Protein AF-T1ANW8-F1 (afdb_monomer)

Sequence (279 aa):
ELILDTQKNLPRILSEEVQLWDREHGTRIELVLKAKYVRGRQSPLEYLRGTAIVNPHARIVLVEPDGTKITFERATSELPPISKETLPHPYGLELGELGYLLKASKRENIRDMLSRDLAGVSVRASREVVAAAGLKGSEAPVSLSGEAQEKLLAGLRGVELVAPSTEGLSPIGPMLIKRGLRNVLGDVRPDFFAPPVSRPPKVRGGFPFLVEVGLVYGGGLPADQPLQLLRFANRVPLLFQQGACAITSAVGSIDWRRYGLDQKGGTGSRRARACCSCT

InterPro domains:
  IPR014721 Small ribosomal subunit protein uS5 domain 2-type fold, subgroup [G3DSA:3.30.230.10] (164-275)
  IPR015320 DNA topoisomerase VI, subunit B, transducer [PF09239] (164-264)
  IPR020568 Ribosomal protein uS5 domain 2-type superfamily [SSF54211] (163-265)
  IPR036890 Histidine kinase/HSP90-like ATPase superfamily [G3DSA:3.30.565.10] (1-86)

pLDDT: mean 85.92, std 11.51, range [39.59, 95.75]

Organism: NCBI:txid410659

Mean predicted aligned error: 8.45 Å

Nearest PDB structures (foldseek):
  1mu5-assembly1_A  TM=8.956E-01  e=7.284E-21  Saccharolobus shibatae
  1z5a-assembly1_B  TM=8.593E-01  e=2.903E-20  Saccharolobus shibatae
  1mx0-assembly1_A  TM=8.685E-01  e=1.375E-19  Saccharolobus shibatae
  1mx0-assembly3_F  TM=8.676E-01  e=1.035E-17  Saccharolobus shibatae
  2zbk-assembly1_B  TM=9.070E-01  e=4.903E-17  Saccharolobus shibatae

Radius of gyration: 24.9 Å; Cα contacts (8 Å, |Δi|>4): 453; chains: 1; bounding box: 52×63×60 Å

Solvent-accessible surface area (backbone atoms only — not comparable to full-atom values): 16326 Å² total; per-residue (Å²): 83,77,46,76,39,81,89,78,75,40,81,42,80,78,47,87,80,93,72,93,68,100,59,96,76,86,84,86,86,87,82,94,72,99,75,80,92,58,83,60,83,79,11,68,66,46,47,51,51,42,33,41,27,59,37,24,51,46,68,48,77,47,72,46,98,89,65,54,74,49,75,46,74,51,72,41,86,68,75,74,67,78,57,44,93,69,59,58,24,63,72,42,60,47,70,70,55,50,53,49,50,30,60,70,51,90,48,68,24,36,42,55,36,44,33,70,62,29,34,39,33,43,74,67,48,26,50,54,23,29,55,68,38,72,48,91,39,72,48,44,38,65,73,60,48,72,72,56,47,52,36,39,52,53,19,52,71,71,50,91,62,51,76,60,75,64,64,49,56,59,71,73,51,38,69,46,46,53,43,11,47,49,67,71,40,48,90,41,47,56,70,39,73,52,83,34,45,68,50,81,70,47,72,57,64,37,41,63,36,32,47,33,41,40,42,38,31,51,53,65,51,66,66,89,41,57,52,43,76,46,41,30,49,71,69,39,57,58,71,69,71,60,89,82,30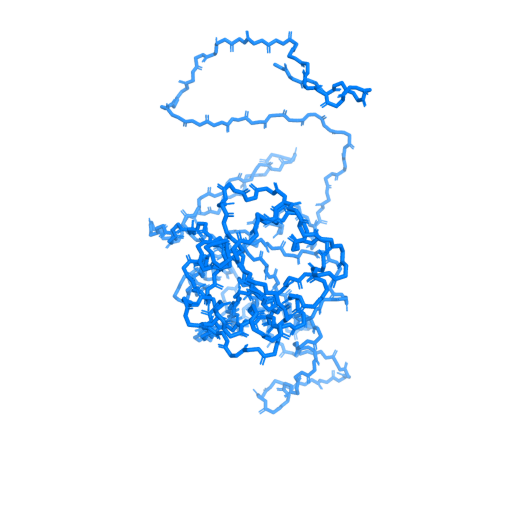,69,68,49,54,59,61,66,72,52,70,49,56,85,74,76,36,62,54,90,62,87,92,52,40,39,53,39,36,42,38,40,35,38,63

Foldseek 3Di:
DWDADPVVRDIDDDDDDDDDDPDPDDDDDDDDDPDDQDDDLLGPVVQVLLLCLLCLLDWDWDQDPVRDIDIQHRLDVDDWDDADDFAFALLQDDLVNLLVQLQVDPDQWQLCSQPPRHFQQHSVLSVQLCVQLVHPRNHRSNPDDSSSSVSSSVSSNPDDTGQGDPSRDTHSDQVSSQSSCCRSCVVQPFPDKDRKDKDDWDDDSRDIKIKIKIKTWHGSPDQPDFAAEWEAESSGTDSPDLPPDPVNVVVQPDPCVVVVFDDDDPTTTGTMYMYMYMD

Structure (mmCIF, N/CA/C/O backbone):
data_AF-T1ANW8-F1
#
_entry.id   AF-T1ANW8-F1
#
loop_
_atom_site.group_PDB
_atom_site.id
_atom_site.type_symbol
_atom_site.label_atom_id
_atom_site.label_alt_id
_atom_site.label_comp_id
_atom_site.label_asym_id
_atom_site.label_entity_id
_atom_site.label_seq_id
_atom_site.pdbx_PDB_ins_code
_atom_site.Cartn_x
_atom_site.Cartn_y
_atom_site.Cartn_z
_atom_site.occupancy
_atom_site.B_iso_or_equiv
_atom_site.auth_seq_id
_atom_site.auth_comp_id
_atom_site.auth_asym_id
_atom_site.auth_atom_id
_atom_site.pdbx_PDB_model_num
ATOM 1 N N . GLU A 1 1 ? 14.430 27.591 -2.817 1.00 88.12 1 GLU A N 1
ATOM 2 C CA . GLU A 1 1 ? 15.291 26.571 -2.174 1.00 88.12 1 GLU A CA 1
ATOM 3 C C . GLU A 1 1 ? 14.881 26.320 -0.729 1.00 88.12 1 GLU A C 1
ATOM 5 O O . GLU A 1 1 ? 14.534 27.262 -0.019 1.00 88.12 1 GLU A O 1
ATOM 10 N N . LEU A 1 2 ? 14.933 25.062 -0.288 1.00 91.12 2 LEU A N 1
ATOM 11 C CA . LEU A 1 2 ? 14.507 24.644 1.048 1.00 91.12 2 LEU A CA 1
ATOM 12 C C . LEU A 1 2 ? 15.547 23.702 1.665 1.00 91.12 2 LEU A C 1
ATOM 14 O O . LEU A 1 2 ? 16.015 22.778 1.003 1.00 91.12 2 LEU A O 1
ATOM 18 N N . ILE A 1 3 ? 15.892 23.933 2.933 1.00 92.19 3 ILE A N 1
ATOM 19 C CA . ILE A 1 3 ? 16.778 23.077 3.736 1.00 92.19 3 ILE A CA 1
ATOM 20 C C . ILE A 1 3 ? 16.051 22.672 5.021 1.00 92.19 3 ILE A C 1
ATOM 22 O O . ILE A 1 3 ? 15.185 23.391 5.505 1.00 92.19 3 ILE A O 1
ATOM 26 N N . LEU A 1 4 ? 16.393 21.514 5.582 1.00 92.25 4 LEU A N 1
ATOM 27 C CA . LEU A 1 4 ? 15.898 21.071 6.884 1.00 92.25 4 LEU A CA 1
ATOM 28 C C . LEU A 1 4 ? 16.862 21.490 8.005 1.00 92.25 4 LEU A C 1
ATOM 30 O O . LEU A 1 4 ? 18.045 21.152 7.956 1.00 92.25 4 LEU A O 1
ATOM 34 N N . ASP A 1 5 ? 16.355 22.171 9.035 1.00 92.69 5 ASP A N 1
ATOM 35 C CA . ASP A 1 5 ? 17.066 22.337 10.307 1.00 92.69 5 ASP A CA 1
ATOM 36 C C . ASP A 1 5 ? 16.936 21.037 11.115 1.00 92.69 5 ASP A C 1
ATOM 38 O O . ASP A 1 5 ? 15.860 20.696 11.617 1.00 92.69 5 ASP A O 1
ATOM 42 N N . THR A 1 6 ? 18.037 20.294 11.226 1.00 92.88 6 THR A N 1
ATOM 43 C CA . THR A 1 6 ? 18.068 18.982 11.883 1.00 92.88 6 THR A CA 1
ATOM 44 C C . THR A 1 6 ? 17.943 19.055 13.402 1.00 92.88 6 THR A C 1
ATOM 46 O O . THR A 1 6 ? 17.540 18.065 14.007 1.00 92.88 6 THR A O 1
ATOM 49 N N . GLN A 1 7 ? 18.251 20.194 14.032 1.00 94.38 7 GLN A N 1
ATOM 50 C CA . GLN A 1 7 ? 18.127 20.337 15.485 1.00 94.38 7 GLN A CA 1
ATOM 51 C C . GLN A 1 7 ? 16.675 20.567 15.899 1.00 94.38 7 GLN A C 1
ATOM 53 O O . GLN A 1 7 ? 16.230 20.042 16.917 1.00 94.38 7 GLN A O 1
ATOM 58 N N . LYS A 1 8 ? 15.933 21.352 15.110 1.00 93.88 8 LYS A N 1
ATOM 59 C CA . LYS A 1 8 ? 14.540 21.714 15.417 1.00 93.88 8 LYS A CA 1
ATOM 60 C C . LYS A 1 8 ? 13.507 20.870 14.680 1.00 93.88 8 LYS A C 1
ATOM 62 O O . LYS A 1 8 ? 12.329 20.964 15.005 1.00 93.88 8 LYS A O 1
ATOM 67 N N . ASN A 1 9 ? 13.933 20.069 13.701 1.00 93.81 9 ASN A N 1
ATOM 68 C CA . ASN A 1 9 ? 13.049 19.348 12.786 1.00 93.81 9 ASN A CA 1
ATOM 69 C C . ASN A 1 9 ? 12.050 20.295 12.085 1.00 93.81 9 ASN A C 1
ATOM 71 O O . ASN A 1 9 ? 10.859 20.004 11.981 1.00 93.81 9 ASN A O 1
ATOM 75 N N . LEU A 1 10 ? 12.539 21.461 11.646 1.00 94.25 10 LEU A N 1
ATOM 76 C CA . LEU A 1 10 ? 11.742 22.494 10.978 1.00 94.25 10 LEU A CA 1
ATOM 77 C C . LEU A 1 10 ? 12.347 22.852 9.615 1.00 94.25 10 LEU A C 1
ATOM 79 O O . LEU A 1 10 ? 13.575 22.894 9.480 1.00 94.25 10 LEU A O 1
ATOM 83 N N . PRO A 1 11 ? 11.519 23.128 8.593 1.00 94.75 11 PRO A N 1
ATOM 84 C CA . PRO A 1 11 ? 12.017 23.601 7.312 1.00 94.75 11 PRO A CA 1
ATOM 85 C C . PRO A 1 11 ? 12.555 25.030 7.442 1.00 94.75 11 PRO A C 1
ATOM 87 O O . PRO A 1 11 ? 11.967 25.884 8.107 1.00 94.75 11 PRO A O 1
ATOM 90 N N . ARG A 1 12 ? 13.657 25.304 6.750 1.00 92.81 12 ARG A N 1
ATOM 91 C CA . ARG A 1 12 ? 14.239 26.630 6.566 1.00 92.81 12 ARG A CA 1
ATOM 92 C C . ARG A 1 12 ? 14.201 26.976 5.081 1.00 92.81 12 ARG A C 1
ATOM 94 O O . ARG A 1 12 ? 14.861 26.335 4.264 1.00 92.81 12 ARG A O 1
ATOM 101 N N . ILE A 1 13 ? 13.426 27.999 4.745 1.00 93.25 13 ILE A N 1
ATOM 102 C CA . ILE A 1 13 ? 13.339 28.542 3.388 1.00 93.25 13 ILE A CA 1
ATOM 103 C C . ILE A 1 13 ? 14.571 29.424 3.163 1.00 93.25 13 ILE A C 1
ATOM 105 O O . ILE A 1 13 ? 14.851 30.306 3.975 1.00 93.25 13 ILE A O 1
ATOM 109 N N . LEU A 1 14 ? 15.336 29.149 2.104 1.00 91.62 14 LEU A N 1
ATOM 110 C CA . LEU A 1 14 ? 16.522 29.937 1.744 1.00 91.62 14 LEU A CA 1
ATOM 111 C C . LEU A 1 14 ? 16.237 30.954 0.640 1.00 91.62 14 LEU A C 1
ATOM 113 O O . LEU A 1 14 ? 16.726 32.075 0.697 1.00 91.62 14 LEU A O 1
ATOM 117 N N . SER A 1 15 ? 15.455 30.549 -0.355 1.00 91.00 15 SER A N 1
ATOM 118 C CA . SER A 1 15 ? 15.044 31.392 -1.476 1.00 91.00 15 SER A CA 1
ATOM 119 C C . SER A 1 15 ? 13.621 31.015 -1.868 1.00 91.00 15 SER A C 1
ATOM 121 O O . SER A 1 15 ? 13.270 29.830 -1.897 1.00 91.00 15 SER A O 1
ATOM 123 N N . GLU A 1 16 ? 12.816 32.025 -2.159 1.00 91.69 16 GLU A N 1
ATOM 124 C CA . GLU A 1 16 ? 11.482 31.898 -2.722 1.00 91.69 16 GLU A CA 1
ATOM 125 C C . GLU A 1 16 ? 11.382 32.912 -3.858 1.00 91.69 16 GLU A C 1
ATOM 127 O O . GLU A 1 16 ? 11.426 34.121 -3.640 1.00 91.69 16 GLU A O 1
ATOM 132 N N . GLU A 1 17 ? 11.323 32.406 -5.085 1.00 89.25 17 GLU A N 1
ATOM 133 C CA . GLU A 1 17 ? 11.326 33.212 -6.300 1.00 89.25 17 GLU A CA 1
ATOM 134 C C . GLU A 1 17 ? 10.165 32.784 -7.188 1.00 89.25 17 GLU A C 1
ATOM 136 O O . GLU A 1 17 ? 9.899 31.593 -7.367 1.00 89.25 17 GLU A O 1
ATOM 141 N N . VAL A 1 18 ? 9.482 33.768 -7.769 1.00 88.38 18 VAL A N 1
ATOM 142 C CA . VAL A 1 18 ? 8.427 33.524 -8.749 1.00 88.38 18 VAL A CA 1
ATOM 143 C C . VAL A 1 18 ? 9.082 33.344 -10.112 1.00 88.38 18 VAL A C 1
ATOM 145 O O . VAL A 1 18 ? 9.691 34.272 -10.642 1.00 88.38 18 VAL A O 1
ATOM 148 N N . GLN A 1 19 ? 8.949 32.152 -10.689 1.00 84.56 19 GLN A N 1
ATOM 149 C CA . GLN A 1 19 ? 9.446 31.848 -12.029 1.00 84.56 19 GLN A CA 1
ATOM 150 C C . GLN A 1 19 ? 8.286 31.726 -13.017 1.00 84.56 19 GLN A C 1
ATOM 152 O O . GLN A 1 19 ? 7.231 31.179 -12.695 1.00 84.56 19 GLN A O 1
ATOM 157 N N . LEU A 1 20 ? 8.496 32.225 -14.236 1.00 85.31 20 LEU A N 1
ATOM 158 C CA . LEU A 1 20 ? 7.562 32.031 -15.342 1.00 85.31 20 LEU A CA 1
ATOM 159 C C . LEU A 1 20 ? 7.555 30.550 -15.734 1.00 85.31 20 LEU A C 1
ATOM 161 O O . LEU A 1 20 ? 8.581 30.006 -16.140 1.00 85.31 20 LEU A O 1
ATOM 165 N N . TRP A 1 21 ? 6.394 29.909 -15.604 1.00 88.88 21 TRP A N 1
ATOM 166 C CA . TRP A 1 21 ? 6.198 28.499 -15.928 1.00 88.88 21 TRP A CA 1
ATOM 167 C C . TRP A 1 21 ? 5.485 28.363 -17.279 1.00 88.88 21 TRP A C 1
ATOM 169 O O . TRP A 1 21 ? 4.485 29.023 -17.543 1.00 88.88 21 TRP A O 1
ATOM 179 N N . ASP A 1 22 ? 5.976 27.463 -18.127 1.00 88.50 22 ASP A N 1
ATOM 180 C CA . ASP A 1 22 ? 5.439 27.101 -19.448 1.00 88.50 22 ASP A CA 1
ATOM 181 C C . ASP A 1 22 ? 4.122 26.283 -19.439 1.00 88.50 22 ASP A C 1
ATOM 183 O O . ASP A 1 22 ? 3.675 25.810 -20.482 1.00 88.50 22 ASP A O 1
ATOM 187 N N . ARG A 1 23 ? 3.499 26.058 -18.279 1.00 88.12 23 ARG A N 1
ATOM 188 C CA . ARG A 1 23 ? 2.361 25.150 -18.069 1.00 88.12 23 ARG A CA 1
ATOM 189 C C . ARG A 1 23 ? 1.413 25.740 -17.040 1.00 88.12 23 ARG A C 1
ATOM 191 O O . ARG A 1 23 ? 1.850 26.405 -16.110 1.00 88.12 23 ARG A O 1
ATOM 198 N N . GLU A 1 24 ? 0.132 25.408 -17.170 1.00 88.94 24 GLU A N 1
ATOM 199 C CA . GLU A 1 24 ? -0.922 25.897 -16.273 1.00 88.94 24 GLU A CA 1
ATOM 200 C C . GLU A 1 24 ? -0.768 25.397 -14.830 1.00 88.94 24 GLU A C 1
ATOM 202 O O . GLU A 1 24 ? -1.049 26.131 -13.888 1.00 88.94 24 GLU A O 1
ATOM 207 N N . HIS A 1 25 ? -0.322 24.151 -14.639 1.00 93.06 25 HIS A N 1
ATOM 208 C CA . HIS A 1 25 ? -0.124 23.566 -13.315 1.00 93.06 25 HIS A CA 1
ATOM 209 C C . HIS A 1 25 ? 0.971 22.488 -13.316 1.00 93.06 25 HIS A C 1
ATOM 211 O O . HIS A 1 25 ? 1.170 21.758 -14.293 1.00 93.06 25 HIS A O 1
ATOM 217 N N . GLY A 1 26 ? 1.667 22.344 -12.188 1.00 92.50 26 GLY A N 1
ATOM 218 C CA . GLY A 1 26 ? 2.692 21.320 -12.002 1.00 92.50 26 GLY A CA 1
ATOM 219 C C . GLY A 1 26 ? 3.583 21.577 -10.792 1.00 92.50 26 GLY A C 1
ATOM 220 O O . GLY A 1 26 ? 3.500 22.609 -10.133 1.00 92.50 26 GLY A O 1
ATOM 221 N N . THR A 1 27 ? 4.448 20.613 -10.490 1.00 92.44 27 THR A N 1
ATOM 222 C CA . THR A 1 27 ? 5.491 20.760 -9.470 1.00 92.44 27 THR A CA 1
ATOM 223 C C . THR A 1 27 ? 6.736 20.023 -9.944 1.00 92.44 27 THR A C 1
ATOM 225 O O . THR A 1 27 ? 6.658 18.875 -10.382 1.00 92.44 27 THR A O 1
ATOM 228 N N . ARG A 1 28 ? 7.885 20.696 -9.887 1.00 92.12 28 ARG A N 1
ATOM 229 C CA . ARG A 1 28 ? 9.196 20.180 -10.280 1.00 92.12 28 ARG A CA 1
ATOM 230 C C . ARG A 1 28 ? 10.059 20.218 -9.037 1.00 92.12 28 ARG A C 1
ATOM 232 O O . ARG A 1 28 ? 10.156 21.251 -8.386 1.00 92.12 28 ARG A O 1
AT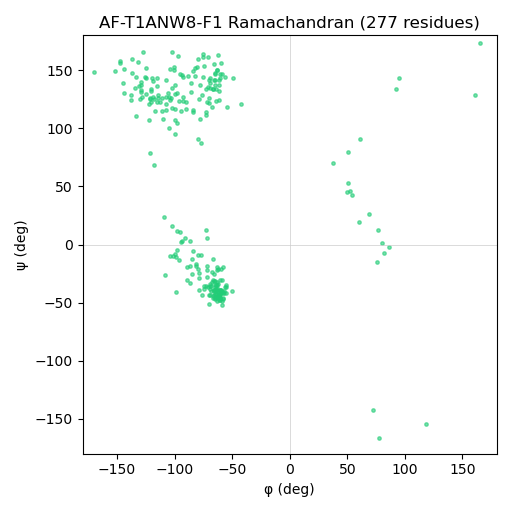OM 239 N N . ILE A 1 29 ? 10.652 19.080 -8.715 1.00 93.88 29 ILE A N 1
ATOM 240 C CA . ILE A 1 29 ? 11.534 18.940 -7.565 1.00 93.88 29 ILE A CA 1
ATOM 241 C C . ILE A 1 29 ? 12.906 18.567 -8.105 1.00 93.88 29 ILE A C 1
ATOM 243 O O . ILE A 1 29 ? 13.041 17.588 -8.840 1.00 93.88 29 ILE A O 1
ATOM 247 N N . GLU A 1 30 ? 13.911 19.350 -7.737 1.00 92.81 30 GLU A N 1
ATOM 248 C CA . GLU A 1 30 ? 15.310 19.081 -8.044 1.00 92.81 30 GLU A CA 1
ATOM 249 C C . GLU A 1 30 ? 16.049 18.807 -6.744 1.00 92.81 30 GLU A C 1
ATOM 251 O O . GLU A 1 30 ? 15.942 19.568 -5.785 1.00 92.81 30 GLU A O 1
ATOM 256 N N . LEU A 1 31 ? 16.775 17.693 -6.701 1.00 92.69 31 LEU A N 1
ATOM 257 C CA . LEU A 1 31 ? 17.565 17.301 -5.542 1.00 92.69 31 LEU A CA 1
ATOM 258 C C . LEU A 1 31 ? 18.986 16.989 -5.992 1.00 92.69 31 LEU A C 1
ATOM 260 O O . LEU A 1 31 ? 19.197 16.154 -6.873 1.00 92.69 31 LEU A O 1
ATOM 264 N N . VAL A 1 32 ? 19.962 17.620 -5.344 1.00 91.44 32 VAL A N 1
ATOM 265 C CA . VAL A 1 32 ? 21.379 17.299 -5.521 1.00 91.44 32 VAL A CA 1
ATOM 266 C C . VAL A 1 32 ? 21.777 16.307 -4.435 1.00 91.44 32 VAL A C 1
ATOM 268 O O . VAL A 1 32 ? 21.746 16.619 -3.248 1.00 91.44 32 VAL A O 1
ATOM 271 N N . LEU A 1 33 ? 22.128 15.087 -4.840 1.00 92.69 33 LEU A N 1
ATOM 272 C CA . LEU A 1 33 ? 22.437 13.985 -3.930 1.00 92.69 33 LEU A CA 1
ATOM 273 C C . LEU A 1 33 ? 23.778 13.353 -4.306 1.00 92.69 33 LEU A C 1
ATOM 275 O O . LEU A 1 33 ? 24.055 13.107 -5.480 1.00 92.69 33 LEU A O 1
ATOM 279 N N . LYS A 1 34 ? 24.591 13.003 -3.303 1.00 93.94 34 LYS A N 1
ATOM 280 C CA . LYS A 1 34 ? 25.767 12.149 -3.507 1.00 93.94 34 LYS A CA 1
ATOM 281 C C . LYS A 1 34 ? 25.312 10.691 -3.590 1.00 93.94 34 LYS A C 1
ATOM 283 O O . LYS A 1 34 ? 25.204 10.010 -2.574 1.00 93.94 34 LYS A O 1
ATOM 288 N N . ALA A 1 35 ? 25.031 10.221 -4.801 1.00 89.88 35 ALA A N 1
ATOM 289 C CA . ALA A 1 35 ? 24.548 8.867 -5.063 1.00 89.88 35 ALA A CA 1
ATOM 290 C C . ALA A 1 35 ? 25.244 8.238 -6.280 1.00 89.88 35 ALA A C 1
ATOM 292 O O . ALA A 1 35 ? 25.790 8.934 -7.134 1.00 89.88 35 ALA A O 1
ATOM 293 N N . LYS A 1 36 ? 25.207 6.903 -6.372 1.00 90.12 36 LYS A N 1
ATOM 294 C CA . LYS A 1 36 ? 25.656 6.151 -7.551 1.00 90.12 36 LYS A CA 1
ATOM 295 C C . LYS A 1 36 ? 24.438 5.690 -8.346 1.00 90.12 36 LYS A C 1
ATOM 297 O O . LYS A 1 36 ?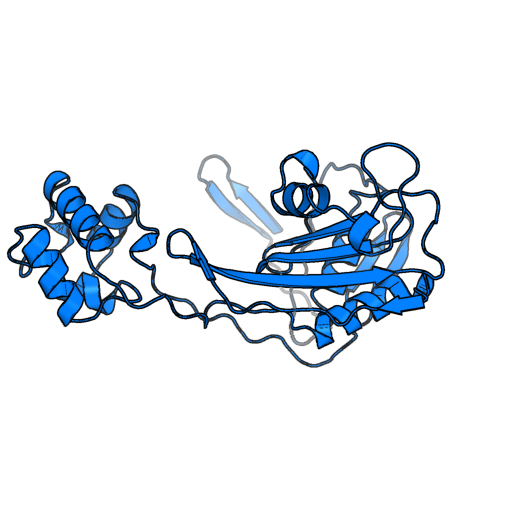 23.576 5.008 -7.797 1.00 90.12 36 LYS A O 1
ATOM 302 N N . TYR A 1 37 ? 24.392 6.005 -9.638 1.00 89.88 37 TYR A N 1
ATOM 303 C CA . TYR A 1 37 ? 23.350 5.487 -10.522 1.00 89.88 37 TYR A CA 1
ATOM 304 C C . TYR A 1 37 ? 23.602 4.000 -10.811 1.00 89.88 37 TYR A C 1
ATOM 306 O O . TYR A 1 37 ? 24.613 3.634 -11.413 1.00 89.88 37 TYR A O 1
ATOM 314 N N . VAL A 1 38 ? 22.709 3.127 -10.338 1.00 88.38 38 VAL A N 1
ATOM 315 C CA . VAL A 1 38 ? 22.828 1.670 -10.492 1.00 88.38 38 VAL A CA 1
ATOM 316 C C . VAL A 1 38 ? 21.986 1.201 -11.674 1.00 88.38 38 VAL A C 1
ATOM 318 O O . VAL A 1 38 ? 20.798 1.504 -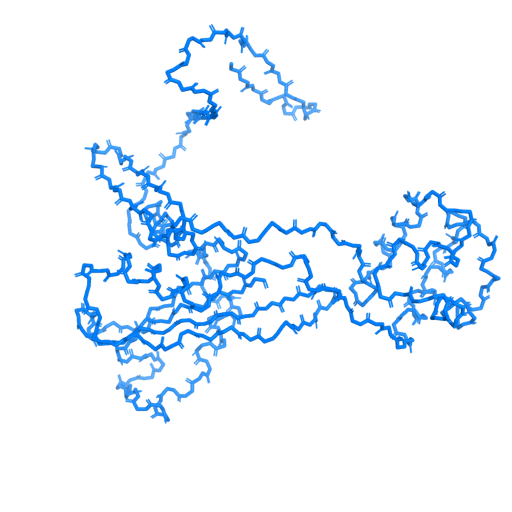11.753 1.00 88.38 38 VAL A O 1
ATOM 321 N N . ARG A 1 39 ? 22.589 0.404 -12.562 1.00 86.81 39 ARG A N 1
ATOM 322 C CA . ARG A 1 39 ? 21.906 -0.299 -13.659 1.00 86.81 39 ARG A CA 1
ATOM 323 C C . ARG A 1 39 ? 21.661 -1.765 -13.292 1.00 86.81 39 ARG A C 1
ATOM 325 O O . ARG A 1 39 ? 22.428 -2.350 -12.532 1.00 86.81 39 ARG A O 1
ATOM 332 N N . GLY A 1 40 ? 20.592 -2.363 -13.825 1.00 85.31 40 GLY A N 1
ATOM 333 C CA . GLY A 1 40 ? 20.223 -3.766 -13.586 1.00 85.31 40 GLY A CA 1
ATOM 334 C C . GLY A 1 40 ? 18.855 -3.947 -12.916 1.00 85.31 40 GLY A C 1
ATOM 335 O O . GLY A 1 40 ? 17.977 -3.097 -13.033 1.00 85.31 40 GLY A O 1
ATOM 336 N N . ARG A 1 41 ? 18.661 -5.069 -12.208 1.00 80.06 41 ARG A N 1
ATOM 337 C CA . ARG A 1 41 ? 17.350 -5.479 -11.650 1.00 80.06 41 ARG A CA 1
ATOM 338 C C . ARG A 1 41 ? 16.808 -4.580 -10.532 1.00 80.06 41 ARG A C 1
ATOM 340 O O . ARG A 1 41 ? 15.609 -4.560 -10.303 1.00 80.06 41 ARG A O 1
ATOM 347 N N . GLN A 1 42 ? 17.680 -3.860 -9.834 1.00 86.81 42 GLN A N 1
ATOM 348 C CA . GLN A 1 42 ? 17.318 -2.927 -8.757 1.00 86.81 42 GLN A CA 1
ATOM 349 C C . GLN A 1 42 ? 17.528 -1.466 -9.181 1.00 86.81 42 GLN A C 1
ATOM 351 O O . GLN A 1 42 ? 17.758 -0.593 -8.350 1.00 86.81 42 GLN A O 1
ATOM 356 N N . SER A 1 43 ? 17.515 -1.209 -10.491 1.00 92.12 43 SER A N 1
ATOM 357 C CA . SER A 1 43 ? 17.758 0.122 -11.043 1.00 92.12 43 SER A CA 1
ATOM 358 C C . SER A 1 43 ? 16.521 1.022 -10.970 1.00 92.12 43 SER A C 1
ATOM 360 O O . SER A 1 43 ? 15.390 0.521 -10.939 1.00 92.12 43 SER A O 1
ATOM 362 N N . PRO A 1 44 ? 16.712 2.353 -11.043 1.00 92.38 44 PRO A N 1
ATOM 363 C CA . PRO A 1 44 ? 15.611 3.296 -11.235 1.00 92.38 44 PRO A CA 1
ATOM 364 C C . PRO A 1 44 ? 14.772 2.981 -12.481 1.00 92.38 44 PRO A C 1
ATOM 366 O O . PRO A 1 44 ? 13.552 3.121 -12.452 1.00 92.38 44 PRO A O 1
ATOM 369 N N . LEU A 1 45 ? 15.402 2.493 -13.557 1.00 92.81 45 LEU A N 1
ATOM 370 C CA . LEU A 1 45 ? 14.695 2.067 -14.764 1.00 92.81 45 LEU A CA 1
ATOM 371 C C . LEU A 1 45 ? 13.710 0.928 -14.477 1.00 92.81 45 LEU A C 1
ATOM 373 O O . LEU A 1 45 ? 12.557 1.010 -14.891 1.00 92.81 45 LEU A O 1
ATOM 377 N N . GLU A 1 46 ? 14.125 -0.115 -13.753 1.00 91.44 46 GLU A N 1
ATOM 378 C CA . GLU A 1 46 ? 13.233 -1.238 -13.432 1.00 91.44 46 GLU A CA 1
ATOM 379 C C . GLU A 1 46 ? 12.100 -0.806 -12.483 1.00 91.44 46 GLU A C 1
ATOM 381 O O . GLU A 1 46 ? 10.969 -1.278 -12.609 1.00 91.44 46 GLU A O 1
ATOM 386 N N . TYR A 1 47 ? 12.363 0.157 -11.593 1.00 94.25 47 TYR A N 1
ATOM 387 C CA . TYR A 1 47 ? 11.332 0.760 -10.742 1.00 94.25 47 TYR A CA 1
ATOM 388 C C . TYR A 1 47 ? 10.277 1.501 -11.571 1.00 94.25 47 TYR A C 1
ATOM 390 O O . TYR A 1 47 ? 9.076 1.287 -11.392 1.00 94.25 47 TYR A O 1
ATOM 398 N N . LEU A 1 48 ? 10.703 2.350 -12.510 1.00 94.69 48 LEU A N 1
ATOM 399 C CA . LEU A 1 48 ? 9.782 3.085 -13.379 1.00 94.69 48 LEU A CA 1
ATOM 400 C C . LEU A 1 48 ? 9.059 2.158 -14.358 1.00 94.69 48 LEU A C 1
ATOM 402 O O . LEU A 1 48 ? 7.867 2.340 -14.596 1.00 94.69 48 LEU A O 1
ATOM 406 N N . ARG A 1 49 ? 9.736 1.113 -14.844 1.00 92.12 49 ARG A N 1
ATOM 407 C CA . ARG A 1 49 ? 9.129 0.047 -15.645 1.00 92.12 49 ARG A CA 1
ATOM 408 C C . ARG A 1 49 ? 8.008 -0.652 -14.873 1.00 92.12 49 ARG A C 1
ATOM 410 O O . ARG A 1 49 ? 6.907 -0.794 -15.397 1.00 92.12 49 ARG A O 1
ATOM 417 N N . GLY A 1 50 ? 8.259 -1.049 -13.624 1.00 92.44 50 GLY A N 1
ATOM 418 C CA . GLY A 1 50 ? 7.238 -1.621 -12.745 1.00 92.44 50 GLY A CA 1
ATOM 419 C C . GLY A 1 50 ? 6.085 -0.648 -12.497 1.00 92.44 50 GLY A C 1
ATOM 420 O O . GLY A 1 50 ? 4.923 -1.019 -12.643 1.00 92.44 50 GLY A O 1
ATOM 421 N N . THR A 1 51 ? 6.402 0.614 -12.205 1.00 94.38 51 THR A N 1
ATOM 422 C CA . THR A 1 51 ? 5.412 1.679 -11.985 1.00 94.38 51 THR A CA 1
ATOM 423 C C . THR A 1 51 ? 4.511 1.879 -13.208 1.00 94.38 51 THR A C 1
ATOM 425 O O . THR A 1 51 ? 3.301 2.030 -13.044 1.00 94.38 51 THR A O 1
ATOM 428 N N . ALA A 1 52 ? 5.059 1.814 -14.426 1.00 93.06 52 ALA A N 1
ATOM 429 C CA . ALA A 1 52 ? 4.296 1.922 -15.671 1.00 93.06 52 ALA A CA 1
ATOM 430 C C . ALA A 1 52 ? 3.336 0.737 -15.902 1.00 93.06 52 ALA A C 1
ATOM 432 O O . ALA A 1 52 ? 2.275 0.919 -16.498 1.00 93.06 52 ALA A O 1
ATOM 433 N N . ILE A 1 53 ? 3.668 -0.467 -15.413 1.00 90.75 53 ILE A N 1
ATOM 434 C CA . ILE A 1 53 ? 2.784 -1.645 -15.506 1.00 90.75 53 ILE A CA 1
ATOM 435 C C . ILE A 1 53 ? 1.528 -1.446 -14.652 1.00 90.75 53 ILE A C 1
ATOM 437 O O . ILE A 1 53 ? 0.423 -1.733 -15.110 1.00 90.75 53 ILE A O 1
ATOM 441 N N . VAL A 1 54 ? 1.694 -0.974 -13.414 1.00 91.62 54 VAL A N 1
ATOM 442 C CA . VAL A 1 54 ? 0.585 -0.836 -12.451 1.00 91.62 54 VAL A CA 1
ATOM 443 C C . VAL A 1 54 ? -0.170 0.484 -12.565 1.00 91.62 54 VAL A C 1
ATOM 445 O O . VAL A 1 54 ? -1.317 0.562 -12.131 1.00 91.62 54 VAL A O 1
ATOM 448 N N . ASN A 1 55 ? 0.423 1.494 -13.206 1.00 93.56 55 ASN A N 1
ATOM 449 C CA . ASN A 1 55 ? -0.214 2.780 -13.489 1.00 93.56 55 ASN A CA 1
ATOM 450 C C . ASN A 1 55 ? -0.320 3.022 -15.006 1.00 93.56 55 ASN A C 1
ATOM 452 O O . ASN A 1 55 ? 0.317 3.935 -15.530 1.00 93.56 55 ASN A O 1
ATOM 456 N N . PRO A 1 56 ? -1.150 2.250 -15.736 1.00 91.00 56 PRO A N 1
ATOM 457 C CA . PRO A 1 56 ? -1.248 2.347 -17.195 1.00 91.00 56 PRO A CA 1
ATOM 458 C C . PRO A 1 56 ? -1.844 3.673 -17.691 1.00 91.00 56 PRO A C 1
ATOM 460 O O . PRO A 1 56 ? -1.802 3.952 -18.885 1.00 91.00 56 PRO A O 1
ATOM 463 N N . HIS A 1 57 ? -2.429 4.478 -16.806 1.00 92.06 57 HIS A N 1
ATOM 464 C CA . HIS A 1 57 ? -2.954 5.806 -17.118 1.00 92.06 57 HIS A CA 1
ATOM 465 C C . HIS A 1 57 ? -1.863 6.889 -17.139 1.00 92.06 57 HIS A C 1
ATOM 467 O O . HIS A 1 57 ? -2.058 7.966 -17.705 1.00 92.06 57 HIS A O 1
ATOM 473 N N . ALA A 1 58 ? -0.709 6.615 -16.526 1.00 93.38 58 ALA A N 1
ATOM 474 C CA . ALA A 1 58 ? 0.384 7.564 -16.413 1.00 93.38 58 ALA A CA 1
ATOM 475 C C . ALA A 1 58 ? 1.318 7.482 -17.626 1.00 93.38 58 ALA A C 1
ATOM 477 O O . ALA A 1 58 ? 1.588 6.409 -18.162 1.00 93.38 58 ALA A O 1
ATOM 478 N N . ARG A 1 59 ? 1.851 8.640 -18.025 1.00 94.94 59 ARG A N 1
ATOM 479 C CA . ARG A 1 59 ? 2.973 8.739 -18.961 1.00 94.94 59 ARG A CA 1
ATOM 480 C C . ARG A 1 59 ? 4.231 9.069 -18.172 1.00 94.94 59 ARG A C 1
ATOM 482 O O . ARG A 1 59 ? 4.256 10.081 -17.474 1.00 94.94 59 ARG A O 1
ATOM 489 N N . ILE A 1 60 ? 5.266 8.247 -18.304 1.00 95.31 60 ILE A N 1
ATOM 490 C CA . ILE A 1 60 ? 6.507 8.376 -17.531 1.00 95.31 60 ILE A CA 1
ATOM 491 C C . ILE A 1 60 ? 7.672 8.550 -18.501 1.00 95.31 60 ILE A C 1
ATOM 493 O O . ILE A 1 60 ? 7.867 7.732 -19.395 1.00 95.31 60 ILE A O 1
ATOM 497 N N . VAL A 1 61 ? 8.459 9.611 -18.322 1.00 95.75 61 VAL A N 1
ATOM 498 C CA . VAL A 1 61 ? 9.679 9.859 -19.100 1.00 95.75 61 VAL A CA 1
ATOM 499 C C . VAL A 1 61 ? 10.866 9.805 -18.151 1.00 95.75 61 VAL A C 1
ATOM 501 O O . VAL A 1 61 ? 10.921 10.568 -17.191 1.00 95.75 61 VAL A O 1
ATOM 504 N N . LEU A 1 62 ? 11.811 8.918 -18.438 1.00 95.31 62 LEU A N 1
ATOM 505 C CA . LEU A 1 62 ? 13.105 8.848 -17.777 1.00 95.31 62 LEU A CA 1
ATOM 506 C C . LEU A 1 62 ? 14.171 9.398 -18.723 1.00 95.31 62 LEU A C 1
ATOM 508 O O . LEU A 1 62 ? 14.261 8.972 -19.873 1.00 95.31 62 LEU A O 1
ATOM 512 N N . VAL A 1 63 ? 14.992 10.311 -18.218 1.00 95.19 63 VAL A N 1
ATOM 513 C CA . VAL A 1 63 ? 16.252 10.703 -18.851 1.00 95.19 63 VAL A CA 1
ATOM 514 C C . VAL A 1 63 ? 17.367 10.186 -17.952 1.00 95.19 63 VAL A C 1
ATOM 516 O O . VAL A 1 63 ? 17.453 10.571 -16.786 1.00 95.19 63 VAL A O 1
ATOM 519 N N . GLU A 1 64 ? 18.157 9.247 -18.459 1.00 92.94 64 GLU A N 1
ATOM 520 C CA . GLU A 1 64 ? 19.300 8.696 -17.735 1.00 92.94 64 GLU A CA 1
ATOM 521 C C . GLU A 1 64 ? 20.489 9.677 -17.723 1.00 92.94 64 GLU A C 1
ATOM 523 O O . GLU A 1 64 ? 20.554 10.582 -18.559 1.00 92.94 64 GLU A O 1
ATOM 528 N N . PRO A 1 65 ? 21.466 9.502 -16.809 1.00 91.06 65 PRO A N 1
ATOM 529 C CA . PRO A 1 65 ? 22.652 10.364 -16.747 1.00 91.06 65 PRO A CA 1
ATOM 530 C C . PRO A 1 65 ? 23.511 10.379 -18.020 1.00 91.06 65 PRO A C 1
ATOM 532 O O . PRO A 1 65 ? 24.282 11.311 -18.216 1.00 91.06 65 PRO A O 1
ATOM 535 N N . ASP A 1 66 ? 23.399 9.359 -18.873 1.00 90.94 66 ASP A N 1
ATOM 536 C CA . ASP A 1 66 ? 24.082 9.291 -20.171 1.00 90.94 66 ASP A CA 1
ATOM 537 C C . ASP A 1 66 ? 23.301 9.977 -21.307 1.00 90.94 66 ASP A C 1
ATOM 539 O O . ASP A 1 66 ? 23.729 9.946 -22.458 1.00 90.94 66 ASP A O 1
ATOM 543 N N . GLY A 1 67 ? 22.156 10.594 -20.997 1.00 91.38 67 GLY A N 1
ATOM 544 C CA . GLY A 1 67 ? 21.281 11.254 -21.962 1.00 91.38 67 GLY A CA 1
ATOM 545 C C . GLY A 1 67 ? 20.268 10.324 -22.631 1.00 91.38 67 GLY A C 1
ATOM 546 O O . GLY A 1 67 ? 19.431 10.803 -23.401 1.00 91.38 67 GLY A O 1
ATOM 547 N N . THR A 1 68 ? 20.280 9.020 -22.331 1.00 93.12 68 THR A N 1
ATOM 548 C CA . THR A 1 68 ? 19.300 8.082 -22.890 1.00 93.12 68 THR A CA 1
ATOM 549 C C . THR A 1 68 ? 17.900 8.442 -22.405 1.00 93.12 68 THR A C 1
ATOM 551 O O . THR A 1 68 ? 17.627 8.506 -21.204 1.00 93.12 68 THR A O 1
ATOM 554 N N . LYS A 1 69 ? 16.985 8.672 -23.351 1.00 95.06 69 LYS A N 1
ATOM 555 C CA . LYS A 1 69 ? 15.589 9.004 -23.063 1.00 95.06 69 LYS A CA 1
ATOM 556 C C . LYS A 1 69 ? 14.704 7.785 -23.266 1.00 95.06 69 LYS A C 1
ATOM 558 O O . LYS A 1 69 ? 14.544 7.303 -24.384 1.00 95.06 69 LYS A O 1
ATOM 563 N N . ILE A 1 70 ? 14.068 7.340 -22.191 1.00 93.06 70 ILE A N 1
ATOM 564 C CA . ILE A 1 70 ? 13.131 6.218 -22.189 1.00 93.06 70 ILE A CA 1
ATOM 565 C C . ILE A 1 70 ? 11.753 6.768 -21.851 1.00 93.06 70 ILE A C 1
ATOM 567 O O . ILE A 1 70 ? 11.574 7.468 -20.856 1.00 93.06 70 ILE A O 1
ATOM 571 N N . THR A 1 71 ? 10.772 6.478 -22.698 1.00 94.25 71 THR A N 1
ATOM 572 C CA . THR A 1 71 ? 9.399 6.951 -22.513 1.00 94.25 71 THR A CA 1
ATOM 573 C C . THR A 1 71 ? 8.454 5.766 -22.417 1.00 94.25 71 THR A C 1
ATOM 575 O O . THR A 1 71 ? 8.377 4.953 -23.332 1.00 94.25 71 THR A O 1
ATOM 578 N N . PHE A 1 72 ? 7.719 5.697 -21.313 1.00 92.94 72 PHE A N 1
ATOM 579 C CA . PHE A 1 72 ? 6.598 4.791 -21.122 1.00 92.94 72 PHE A CA 1
ATOM 580 C C . PHE A 1 72 ? 5.313 5.568 -21.410 1.00 92.94 72 PHE A C 1
ATOM 582 O O . PHE A 1 72 ? 4.903 6.427 -20.623 1.00 92.94 72 PHE A O 1
ATOM 589 N N . GLU A 1 73 ? 4.712 5.306 -22.569 1.00 92.38 73 GLU A N 1
ATOM 590 C CA . GLU A 1 73 ? 3.452 5.936 -22.964 1.00 92.38 73 GLU A CA 1
ATOM 591 C C . GLU A 1 73 ? 2.266 5.354 -22.189 1.00 92.38 73 GLU A C 1
ATOM 593 O O . GLU A 1 73 ? 2.298 4.206 -21.742 1.00 92.38 73 GLU A O 1
ATOM 598 N N . ARG A 1 74 ? 1.206 6.152 -22.025 1.00 92.69 74 ARG A N 1
ATOM 599 C CA . ARG A 1 74 ? -0.011 5.697 -21.338 1.00 92.69 74 ARG A CA 1
ATOM 600 C C . ARG A 1 74 ? -0.736 4.642 -22.183 1.00 92.69 74 ARG A C 1
ATOM 602 O O . ARG A 1 74 ? -0.887 4.802 -23.390 1.00 92.69 74 ARG A O 1
ATOM 609 N N . ALA A 1 75 ? -1.241 3.595 -21.541 1.00 88.19 75 ALA A N 1
ATOM 610 C CA . ALA A 1 75 ? -2.048 2.547 -22.169 1.00 88.19 75 ALA A CA 1
ATOM 611 C C . ALA A 1 75 ? -3.566 2.773 -22.016 1.00 88.19 75 ALA A C 1
ATOM 613 O O . ALA A 1 75 ? -4.365 2.089 -22.657 1.00 88.19 75 ALA A O 1
ATOM 614 N N . THR A 1 76 ? -3.985 3.694 -21.145 1.00 89.94 76 THR A N 1
ATOM 615 C CA . THR A 1 76 ? -5.389 4.087 -20.967 1.00 89.94 76 THR A CA 1
ATOM 616 C C . THR A 1 76 ? -5.494 5.565 -20.585 1.00 89.94 76 THR A C 1
ATOM 618 O O . THR A 1 76 ? -4.533 6.151 -20.091 1.00 89.94 76 THR A O 1
ATOM 621 N N . SER A 1 77 ? -6.652 6.179 -20.818 1.00 90.56 77 SER A N 1
ATOM 622 C CA . SER A 1 77 ? -7.019 7.498 -20.279 1.00 90.56 77 SER A CA 1
ATOM 623 C C . SER A 1 77 ? -7.929 7.400 -19.052 1.00 90.56 77 SER A C 1
ATOM 625 O O . SER A 1 77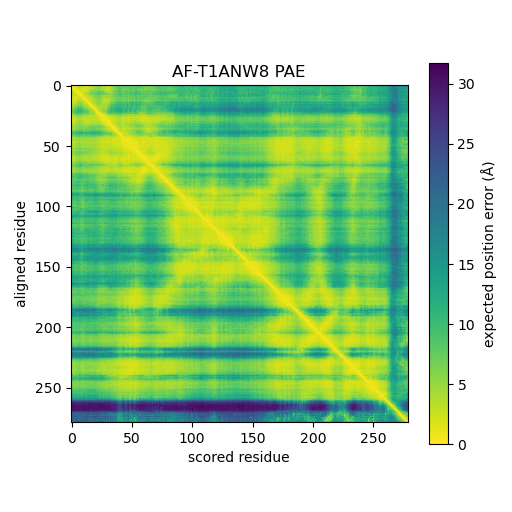 ? -8.202 8.411 -18.413 1.00 90.56 77 SER A O 1
ATOM 627 N N . GLU A 1 78 ? -8.407 6.197 -18.735 1.00 88.88 78 GLU A N 1
ATOM 628 C CA . GLU A 1 78 ? -9.256 5.932 -17.577 1.00 88.88 78 GLU A CA 1
ATOM 629 C C . GLU A 1 78 ? -8.446 6.072 -16.286 1.00 88.88 78 GLU A C 1
ATOM 631 O O . GLU A 1 78 ? -7.430 5.394 -16.098 1.00 88.88 78 GLU A O 1
ATOM 636 N N . LEU A 1 79 ? -8.892 6.972 -15.411 1.00 89.06 79 LEU A N 1
ATOM 637 C CA . LEU A 1 79 ? -8.272 7.193 -14.114 1.00 89.06 79 LEU A CA 1
ATOM 638 C C . LEU A 1 79 ? -8.765 6.155 -13.102 1.00 89.06 79 LEU A C 1
ATOM 640 O O . LEU A 1 79 ? -9.932 5.761 -13.138 1.00 89.06 79 LEU A O 1
ATOM 644 N N . PRO A 1 80 ? -7.898 5.723 -12.177 1.00 87.75 80 PRO A N 1
ATOM 645 C CA . PRO A 1 80 ? -8.313 4.835 -11.109 1.00 87.75 80 PRO A CA 1
ATOM 646 C C . PRO A 1 80 ? -9.303 5.520 -10.155 1.00 87.75 80 PRO A C 1
ATOM 648 O O . PRO A 1 80 ? -9.250 6.743 -9.991 1.00 87.75 80 PRO A O 1
ATOM 651 N N . PRO A 1 81 ? -10.152 4.746 -9.456 1.00 85.88 81 PRO A N 1
ATOM 652 C CA . PRO A 1 81 ? -11.030 5.301 -8.437 1.00 85.88 81 PRO A CA 1
ATOM 653 C C . PRO A 1 81 ? -10.202 5.930 -7.314 1.00 85.88 81 PRO A C 1
ATOM 655 O O . PRO A 1 81 ? -9.199 5.363 -6.867 1.00 85.88 81 PRO A O 1
ATOM 658 N N . ILE A 1 82 ? -10.628 7.106 -6.858 1.00 87.19 82 ILE A N 1
ATOM 659 C CA . ILE A 1 82 ? -9.993 7.807 -5.743 1.00 87.19 82 ILE A CA 1
ATOM 660 C C . ILE A 1 82 ? -10.332 7.052 -4.457 1.00 87.19 82 ILE A C 1
ATOM 662 O O . ILE A 1 82 ? -11.507 6.861 -4.141 1.00 87.19 82 ILE A O 1
ATOM 666 N N . SER A 1 83 ? -9.302 6.623 -3.727 1.00 84.94 83 SER A N 1
ATOM 667 C CA . SER A 1 83 ? -9.466 6.030 -2.399 1.00 84.94 83 SER A CA 1
ATOM 668 C C . SER A 1 83 ? -10.093 7.043 -1.450 1.00 84.94 83 SER A C 1
ATOM 670 O O . SER A 1 83 ? -9.640 8.187 -1.370 1.00 84.94 83 SER A O 1
ATOM 672 N N . LYS A 1 84 ? -11.116 6.613 -0.712 1.00 86.94 84 LYS A N 1
ATOM 673 C CA . LYS A 1 84 ? -11.707 7.416 0.359 1.00 86.94 84 LYS A CA 1
ATOM 674 C C . LYS A 1 84 ? -11.065 7.060 1.690 1.00 86.94 84 LYS A C 1
ATOM 676 O O . LYS A 1 84 ? -10.725 5.904 1.931 1.00 86.94 84 LYS A O 1
ATOM 681 N N . GLU A 1 85 ? -10.934 8.051 2.560 1.00 86.38 85 GLU A N 1
ATOM 682 C CA . GLU A 1 85 ? -10.536 7.807 3.939 1.00 86.38 85 GLU A CA 1
ATOM 683 C C . GLU A 1 85 ? -11.611 6.973 4.648 1.00 86.38 85 GLU A C 1
ATOM 685 O O . GLU A 1 85 ? -12.810 7.234 4.528 1.00 86.38 85 GLU A O 1
ATOM 690 N N . THR A 1 86 ? -11.174 5.943 5.366 1.00 85.56 86 THR A N 1
ATOM 691 C CA . THR A 1 86 ? -12.045 5.040 6.118 1.00 85.56 86 THR A CA 1
ATOM 692 C C . THR A 1 86 ? -11.693 5.090 7.592 1.00 85.56 86 THR A C 1
ATOM 694 O O . THR A 1 86 ? -10.517 5.136 7.948 1.00 85.56 86 THR A O 1
ATOM 697 N N . LEU A 1 87 ? -12.711 5.008 8.447 1.00 88.56 87 LEU A N 1
ATOM 698 C CA . LEU A 1 87 ? -12.514 4.906 9.890 1.00 88.56 87 LEU A CA 1
ATOM 699 C C . LEU A 1 87 ? -11.776 3.607 10.265 1.00 88.56 87 LEU A C 1
ATOM 701 O O . LEU A 1 87 ? -11.930 2.591 9.577 1.00 88.56 87 LEU A O 1
ATOM 705 N N . PRO A 1 88 ? -11.003 3.612 11.364 1.00 88.81 88 PRO A N 1
ATOM 706 C CA . PRO A 1 88 ? -10.302 2.426 11.836 1.00 88.81 88 PRO A CA 1
ATOM 707 C C . PRO A 1 88 ? -11.288 1.339 12.274 1.00 88.81 88 PRO A C 1
ATOM 709 O O . PRO A 1 88 ? -12.325 1.615 12.880 1.00 88.81 88 PRO A O 1
ATOM 712 N N . HIS A 1 89 ? -10.957 0.083 11.976 1.00 89.94 89 HIS A N 1
ATOM 713 C CA . HIS A 1 89 ? -11.795 -1.063 12.311 1.00 89.94 89 HIS A CA 1
ATOM 714 C C . HIS A 1 89 ? -11.299 -1.781 13.585 1.00 89.94 89 HIS A C 1
ATOM 716 O O . HIS A 1 89 ? -10.103 -2.070 13.683 1.00 89.94 89 HIS A O 1
ATOM 722 N N . PRO A 1 90 ? -12.184 -2.193 14.516 1.00 88.00 90 PRO A N 1
ATOM 723 C CA . PRO A 1 90 ? -11.775 -2.752 15.809 1.00 88.00 90 PRO A CA 1
ATOM 724 C C . PRO A 1 90 ? -10.931 -4.031 15.774 1.00 88.00 90 PRO A C 1
ATOM 726 O O . PRO A 1 90 ? -10.093 -4.225 16.646 1.00 88.00 90 PRO A O 1
ATOM 729 N N . TYR A 1 91 ? -11.100 -4.895 14.767 1.00 85.62 91 TYR A N 1
ATOM 730 C CA . TYR A 1 91 ? -10.296 -6.125 14.620 1.00 85.62 91 TYR A CA 1
ATOM 731 C C . TYR A 1 91 ? -8.778 -5.900 14.526 1.00 85.62 91 TYR A C 1
ATOM 733 O O . TYR A 1 91 ? -8.025 -6.857 14.686 1.00 85.62 91 TYR A O 1
ATOM 741 N N . GLY A 1 92 ? -8.337 -4.685 14.194 1.00 83.38 92 GLY A N 1
ATOM 742 C CA . GLY A 1 92 ? -6.923 -4.325 14.102 1.00 83.38 92 GLY A CA 1
ATOM 743 C C . GLY A 1 92 ? -6.384 -3.561 15.291 1.00 83.38 92 GLY A C 1
ATOM 744 O O . GLY A 1 92 ? -5.179 -3.371 15.363 1.00 83.38 92 GLY A O 1
ATOM 745 N N . LEU A 1 93 ? -7.264 -3.112 16.186 1.00 88.38 93 LEU A N 1
ATOM 746 C CA . LEU A 1 93 ? -6.865 -2.206 17.245 1.00 88.38 93 LEU A CA 1
ATOM 747 C C . LEU A 1 93 ? -6.036 -2.937 18.294 1.00 88.38 93 LEU A C 1
ATOM 749 O O . LEU A 1 93 ? -6.410 -4.008 18.793 1.00 88.38 93 LEU A O 1
ATOM 753 N N . GLU A 1 94 ? -4.941 -2.295 18.672 1.00 90.31 94 GLU A N 1
ATOM 754 C CA . GLU A 1 94 ? -4.193 -2.614 19.881 1.00 90.31 94 GLU A CA 1
ATOM 755 C C . GLU A 1 94 ? -4.495 -1.613 21.002 1.00 90.31 94 GLU A C 1
ATOM 757 O O . GLU A 1 94 ? -5.054 -0.536 20.782 1.00 90.31 94 GLU A O 1
ATOM 762 N N . LEU A 1 95 ? -4.115 -1.960 22.235 1.00 90.50 95 LEU A N 1
ATOM 763 C CA . LEU A 1 95 ? -4.424 -1.156 23.424 1.00 90.50 95 LEU A CA 1
ATOM 764 C C . LEU A 1 95 ? -3.930 0.296 23.300 1.00 90.50 95 LEU A C 1
ATOM 766 O O . LEU A 1 95 ? -4.651 1.231 23.642 1.00 90.50 95 LEU A O 1
ATOM 770 N N . GLY A 1 96 ? -2.718 0.488 22.771 1.00 90.19 96 GLY A N 1
ATOM 771 C CA . GLY A 1 96 ? -2.137 1.818 22.573 1.00 90.19 96 GLY A CA 1
ATOM 772 C C . GLY A 1 96 ? -2.898 2.663 21.549 1.00 90.19 96 GLY A C 1
ATOM 773 O O . GLY A 1 96 ? -3.109 3.855 21.770 1.00 90.19 96 GLY A O 1
ATOM 774 N N . GLU A 1 97 ? -3.359 2.046 20.460 1.00 90.50 97 GLU A N 1
ATOM 775 C CA . GLU A 1 97 ? -4.143 2.721 19.420 1.00 90.50 97 GLU A CA 1
ATOM 776 C C . GLU A 1 97 ? -5.533 3.082 19.932 1.00 90.50 97 GLU A C 1
ATOM 778 O O . GLU A 1 97 ? -5.981 4.214 19.751 1.00 90.50 97 GLU A O 1
ATOM 783 N N . LEU A 1 98 ? -6.189 2.160 20.643 1.00 91.56 98 LEU A N 1
ATOM 784 C CA . LEU A 1 98 ? -7.464 2.431 21.300 1.00 91.56 98 LEU A CA 1
ATOM 785 C C . LEU A 1 98 ? -7.327 3.599 22.286 1.00 91.56 98 LEU A C 1
ATOM 787 O O . LEU A 1 98 ? -8.133 4.526 22.251 1.00 91.56 98 LEU A O 1
ATOM 791 N N . GLY A 1 99 ? -6.280 3.604 23.113 1.00 91.62 99 GLY A N 1
ATOM 792 C CA . GLY A 1 99 ? -5.997 4.702 24.036 1.00 91.62 99 GLY A CA 1
ATOM 793 C C . GLY A 1 99 ? -5.761 6.042 23.329 1.00 91.62 99 GLY A C 1
ATOM 794 O O . GLY A 1 99 ? -6.239 7.077 23.800 1.00 91.62 99 GLY A O 1
ATOM 795 N N . TYR A 1 100 ? -5.070 6.044 22.185 1.00 92.00 100 TYR A N 1
ATOM 796 C CA . TYR A 1 100 ? -4.895 7.244 21.360 1.00 92.00 100 TYR A CA 1
ATOM 797 C C . TYR A 1 100 ? -6.230 7.740 20.787 1.00 92.00 100 TYR A C 1
ATOM 799 O O . TYR A 1 100 ? -6.549 8.921 20.921 1.00 92.00 100 TYR A O 1
ATOM 807 N N . LEU A 1 101 ? -7.043 6.842 20.223 1.00 92.12 101 LEU A N 1
ATOM 808 C CA . LEU A 1 101 ? -8.355 7.177 19.665 1.00 92.12 101 LEU A CA 1
ATOM 809 C C . LEU A 1 101 ? -9.310 7.718 20.734 1.00 92.12 101 LEU A C 1
ATOM 811 O O . LEU A 1 101 ? -10.006 8.701 20.493 1.00 92.12 101 LEU A O 1
ATOM 815 N N . LEU A 1 102 ? -9.310 7.129 21.931 1.00 91.94 102 LEU A N 1
ATOM 816 C CA . LEU A 1 102 ? -10.118 7.598 23.060 1.00 91.94 102 LEU A CA 1
ATOM 817 C C . LEU A 1 102 ? -9.721 9.009 23.509 1.00 91.94 102 LEU A C 1
ATOM 819 O O . LEU A 1 102 ? -10.596 9.815 23.816 1.00 91.94 102 LEU A O 1
ATOM 823 N N . LYS A 1 103 ? -8.420 9.328 23.509 1.00 91.38 103 LYS A N 1
ATOM 824 C CA . LYS A 1 103 ? -7.914 10.673 23.836 1.00 91.38 103 LYS A CA 1
ATOM 825 C C . LYS A 1 103 ? -8.179 11.698 22.733 1.00 91.38 103 LYS A C 1
ATOM 827 O O . LYS A 1 103 ? -8.405 12.863 23.039 1.00 91.38 103 LYS A O 1
ATOM 832 N N . ALA A 1 104 ? -8.116 11.281 21.470 1.00 91.81 104 ALA A N 1
ATOM 833 C CA . ALA A 1 104 ? -8.350 12.147 20.315 1.00 91.81 104 ALA A CA 1
ATOM 834 C C . ALA A 1 104 ? -9.845 12.383 20.032 1.00 91.81 104 ALA A C 1
ATOM 836 O O . ALA A 1 104 ? -10.201 13.355 19.359 1.00 91.81 104 ALA A O 1
ATOM 837 N N . SER A 1 105 ? -10.721 11.502 20.525 1.00 90.12 105 SER A N 1
ATOM 838 C CA . SER A 1 105 ? -12.162 11.596 20.311 1.00 90.12 105 SER A CA 1
ATOM 839 C C . SER A 1 105 ? -12.755 12.837 20.979 1.00 90.12 105 SER A C 1
ATOM 841 O O . SER A 1 105 ? -12.458 13.173 22.123 1.00 90.12 105 SER A O 1
ATOM 843 N N . LYS A 1 106 ? -13.656 13.505 20.253 1.00 89.75 106 LYS A N 1
ATOM 844 C CA . LYS A 1 106 ? -14.412 14.677 20.727 1.00 89.75 106 LYS A CA 1
ATOM 845 C C . LYS A 1 106 ? -15.815 14.308 21.222 1.00 89.75 106 LYS A C 1
ATOM 847 O O . LYS A 1 106 ? -16.670 15.181 21.342 1.00 89.75 106 LYS A O 1
ATOM 852 N N . ARG A 1 107 ? -16.102 13.015 21.400 1.00 91.81 107 ARG A N 1
ATOM 853 C CA . ARG A 1 107 ? -17.429 12.523 21.799 1.00 91.81 107 ARG A CA 1
ATOM 854 C C . ARG A 1 107 ? -17.599 12.593 23.312 1.00 91.81 107 ARG A C 1
ATOM 856 O O . ARG A 1 107 ? -16.646 12.404 24.057 1.00 91.81 107 ARG A O 1
ATOM 863 N N . GLU A 1 108 ? -18.834 12.806 23.750 1.00 88.44 108 GLU A N 1
ATOM 864 C CA . GLU A 1 108 ? -19.176 12.887 25.176 1.00 88.44 108 GLU A CA 1
ATOM 865 C C . GLU A 1 108 ? -19.279 11.506 25.832 1.00 88.44 108 GLU A C 1
ATOM 867 O O . GLU A 1 108 ? -18.979 11.365 27.010 1.00 88.44 108 GLU A O 1
ATOM 872 N N . ASN A 1 109 ? -19.648 10.479 25.056 1.00 92.25 109 ASN A N 1
ATOM 873 C CA . ASN A 1 109 ? -19.906 9.130 25.554 1.00 92.25 109 ASN A CA 1
ATOM 874 C C . ASN A 1 109 ? -19.074 8.083 24.807 1.00 92.25 109 ASN A C 1
ATOM 876 O O . ASN A 1 109 ? -18.938 8.137 23.581 1.00 92.25 109 ASN A O 1
ATOM 880 N N . ILE A 1 110 ? -18.625 7.046 25.520 1.00 91.19 110 ILE A N 1
ATOM 881 C CA . ILE A 1 110 ? -17.937 5.883 24.925 1.00 91.19 110 ILE A CA 1
ATOM 882 C C . ILE A 1 110 ? -18.806 5.202 23.862 1.00 91.19 110 ILE A C 1
ATOM 884 O O . ILE A 1 110 ? -18.309 4.829 22.806 1.00 91.19 110 ILE A O 1
ATOM 888 N N . ARG A 1 111 ? -20.119 5.070 24.094 1.00 91.44 111 ARG A N 1
ATOM 889 C CA . ARG A 1 111 ? -21.037 4.441 23.120 1.00 91.44 111 ARG A CA 1
ATOM 890 C C . ARG A 1 111 ? -21.069 5.180 21.779 1.00 91.44 111 ARG A C 1
ATOM 892 O O . ARG A 1 111 ? -21.132 4.545 20.723 1.00 91.44 111 ARG A O 1
ATOM 899 N N . ASP A 1 112 ? -21.023 6.508 21.830 1.00 92.00 112 ASP A N 1
ATOM 900 C CA . ASP A 1 112 ? -21.019 7.356 20.639 1.00 92.00 112 ASP A CA 1
ATOM 901 C C . ASP A 1 112 ? -19.659 7.321 19.947 1.00 92.00 112 ASP A C 1
ATOM 903 O O . ASP A 1 112 ? -19.608 7.242 18.723 1.00 92.00 112 ASP A O 1
ATOM 907 N N . MET A 1 113 ? -18.567 7.298 20.717 1.00 93.88 113 MET A N 1
ATOM 908 C CA . MET A 1 113 ? -17.216 7.100 20.186 1.00 93.88 113 MET A CA 1
ATOM 909 C C . MET A 1 113 ? -17.108 5.773 19.433 1.00 93.88 113 MET A C 1
ATOM 911 O O . MET A 1 113 ? -16.768 5.766 18.254 1.00 93.88 113 MET A O 1
ATOM 915 N N . LEU A 1 114 ? -17.507 4.662 20.057 1.00 92.50 114 LEU A N 1
ATOM 916 C CA . LEU A 1 114 ? -17.436 3.341 19.434 1.00 92.50 114 LEU A CA 1
ATOM 917 C C . LEU A 1 114 ? -18.240 3.260 18.135 1.00 92.50 114 LEU A C 1
ATOM 919 O O . LEU A 1 114 ? -17.781 2.641 17.189 1.00 92.50 114 LEU A O 1
ATOM 923 N N . SER A 1 115 ? -19.431 3.859 18.081 1.00 91.56 115 SER A N 1
ATOM 924 C CA . SER A 1 115 ? -20.315 3.744 16.911 1.00 91.56 115 SER A CA 1
ATOM 925 C C . SER A 1 115 ? -20.021 4.740 15.787 1.00 91.56 115 SER A C 1
ATOM 927 O O . SER A 1 115 ? -20.380 4.477 14.642 1.00 91.56 115 SER A O 1
ATOM 929 N N . ARG A 1 116 ? -19.414 5.894 16.092 1.00 90.88 116 ARG A N 1
ATOM 930 C CA . ARG A 1 116 ? -19.179 6.963 15.104 1.00 90.88 116 ARG A CA 1
ATOM 931 C C . ARG A 1 116 ? -17.725 7.130 14.699 1.00 90.88 116 ARG A C 1
ATOM 933 O O . ARG A 1 116 ? -17.483 7.644 13.612 1.00 90.88 116 ARG A O 1
ATOM 940 N N . ASP A 1 117 ? -16.788 6.748 15.558 1.00 91.38 117 ASP A N 1
ATOM 941 C CA . ASP A 1 117 ? -15.359 6.954 15.322 1.00 91.38 117 ASP A CA 1
ATOM 942 C C . ASP A 1 117 ? -14.661 5.642 14.898 1.00 91.38 117 ASP A C 1
ATOM 944 O O . ASP A 1 117 ? -13.523 5.680 14.435 1.00 91.38 117 ASP A O 1
ATOM 948 N N . LEU A 1 118 ? -15.346 4.491 14.989 1.00 91.00 118 LEU A N 1
ATOM 949 C CA . LEU A 1 118 ? -14.867 3.194 14.498 1.00 91.00 118 LEU A CA 1
ATOM 950 C C . LEU A 1 118 ? -15.744 2.676 13.352 1.00 91.00 118 LEU A C 1
ATOM 952 O O . LEU A 1 118 ? -16.968 2.808 13.360 1.00 91.00 118 LEU A O 1
ATOM 956 N N . ALA A 1 119 ? -15.115 2.033 12.371 1.00 89.00 119 ALA A N 1
ATOM 957 C CA . ALA A 1 119 ? -15.823 1.341 11.301 1.00 89.00 119 ALA A CA 1
ATOM 958 C C . ALA A 1 119 ? -16.419 0.017 11.800 1.00 89.00 119 ALA A C 1
ATOM 960 O O . ALA A 1 119 ? -15.798 -0.702 12.579 1.00 89.00 119 ALA A O 1
ATOM 961 N N . GLY A 1 120 ? -17.603 -0.343 11.299 1.00 86.62 120 GLY A N 1
ATOM 962 C CA . GLY A 1 120 ? -18.193 -1.670 11.520 1.00 86.62 120 GLY A CA 1
ATOM 963 C C . GLY A 1 120 ? -18.886 -1.875 12.874 1.00 86.62 120 GLY A C 1
ATOM 964 O O . GLY A 1 120 ? -19.429 -2.952 13.128 1.00 86.62 120 GLY A O 1
ATOM 965 N N . VAL A 1 121 ? -18.930 -0.847 13.730 1.00 91.25 121 VAL A N 1
ATOM 966 C CA . VAL A 1 121 ? -19.582 -0.905 15.045 1.00 91.25 121 VAL A CA 1
ATOM 967 C C . VAL A 1 121 ? -20.969 -0.269 14.981 1.00 91.25 121 VAL A C 1
ATOM 969 O O . VAL A 1 121 ? -21.128 0.947 14.912 1.00 91.25 121 VAL A O 1
ATOM 972 N N . SER A 1 122 ? -22.008 -1.099 15.036 1.00 90.69 122 SER A N 1
ATOM 973 C CA . SER A 1 122 ? -23.388 -0.612 15.132 1.00 90.69 122 SER A CA 1
ATOM 974 C C . SER A 1 122 ? -23.716 -0.101 16.541 1.00 90.69 122 SER A C 1
ATOM 976 O O . SER A 1 122 ? -23.055 -0.448 17.518 1.00 90.69 122 SER A O 1
ATOM 978 N N . VAL A 1 123 ? -24.801 0.668 16.683 1.00 90.94 123 VAL A N 1
ATOM 979 C CA . VAL A 1 123 ? -25.314 1.103 18.001 1.00 90.94 123 VAL A CA 1
ATOM 980 C C . VAL A 1 123 ? -25.666 -0.091 18.898 1.00 90.94 123 VAL A C 1
ATOM 982 O O . VAL A 1 123 ? -25.574 -0.013 20.121 1.00 90.94 123 VAL A O 1
ATOM 985 N N . ARG A 1 124 ? -26.076 -1.214 18.299 1.00 91.50 124 ARG A N 1
ATOM 986 C CA . ARG A 1 124 ? -26.321 -2.459 19.028 1.00 91.50 124 ARG A CA 1
ATOM 987 C C . ARG A 1 124 ? -25.005 -3.061 19.520 1.00 91.50 124 ARG A C 1
ATOM 989 O O . ARG A 1 124 ? -24.875 -3.300 20.717 1.00 91.50 124 ARG A O 1
ATOM 996 N N . ALA A 1 125 ? -24.030 -3.217 18.625 1.00 90.81 125 ALA A N 1
ATOM 997 C CA . ALA A 1 125 ? -22.716 -3.753 18.965 1.00 90.81 125 ALA A CA 1
ATOM 998 C C . ALA A 1 125 ? -22.010 -2.892 20.024 1.00 90.81 125 ALA A C 1
ATOM 1000 O O . ALA A 1 125 ? -21.436 -3.430 20.962 1.00 90.81 125 ALA A O 1
ATOM 1001 N N . SER A 1 126 ? -22.118 -1.560 19.958 1.00 92.38 126 SER A N 1
ATOM 1002 C CA . SER A 1 126 ? -21.514 -0.680 20.967 1.00 92.38 126 SER A CA 1
ATOM 1003 C C . SER A 1 126 ? -22.107 -0.888 22.365 1.00 92.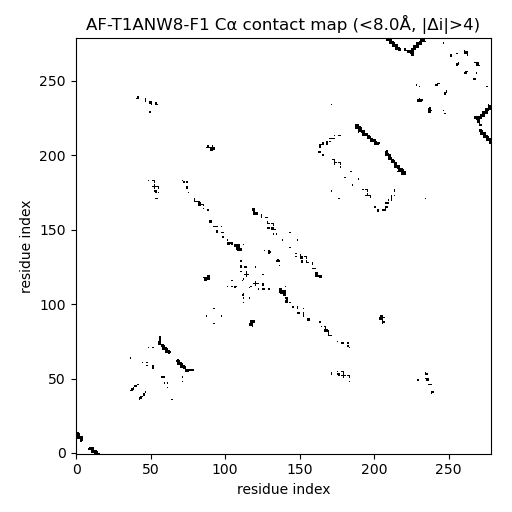38 126 SER A C 1
ATOM 1005 O O . SER A 1 126 ? -21.376 -0.828 23.352 1.00 92.38 126 SER A O 1
ATOM 1007 N N . ARG A 1 127 ? -23.410 -1.183 22.479 1.00 91.94 127 ARG A N 1
ATOM 1008 C CA . ARG A 1 127 ? -24.046 -1.529 23.763 1.00 91.94 127 ARG A CA 1
ATOM 1009 C C . ARG A 1 127 ? -23.578 -2.885 24.281 1.00 91.94 127 ARG A C 1
ATOM 1011 O O . ARG A 1 127 ? -23.288 -2.992 25.468 1.00 91.94 127 ARG A O 1
ATOM 1018 N N . GLU A 1 128 ? -23.493 -3.882 23.405 1.00 92.06 128 GLU A N 1
ATOM 1019 C CA . GLU A 1 128 ? -23.022 -5.231 23.747 1.00 92.06 128 GLU A CA 1
ATOM 1020 C C . GLU A 1 128 ? -21.559 -5.204 24.217 1.00 92.06 128 GLU A C 1
ATOM 1022 O O . GLU A 1 128 ? -21.244 -5.756 25.268 1.00 92.06 128 GLU A O 1
ATOM 1027 N N . VAL A 1 129 ? -20.690 -4.466 23.519 1.00 92.69 129 VAL A N 1
ATOM 1028 C CA . VAL A 1 129 ? -19.276 -4.271 23.883 1.00 92.69 129 VAL A CA 1
ATOM 1029 C C . VAL A 1 129 ? -19.131 -3.581 25.242 1.00 92.69 129 VAL A C 1
ATOM 1031 O O . VAL A 1 129 ? -18.368 -4.036 26.090 1.00 92.69 129 VAL A O 1
ATOM 1034 N N . VAL A 1 130 ? -19.872 -2.493 25.476 1.00 93.00 130 VAL A N 1
ATOM 1035 C CA . VAL A 1 130 ? -19.831 -1.761 26.753 1.00 93.00 130 VAL A CA 1
ATOM 1036 C C . VAL A 1 130 ? -20.334 -2.630 27.909 1.00 93.00 130 VAL A C 1
ATOM 1038 O O . VAL A 1 130 ? -19.742 -2.605 28.989 1.00 93.00 130 VAL A O 1
ATOM 1041 N N . ALA A 1 131 ? -21.386 -3.421 27.682 1.00 91.56 131 ALA A N 1
ATOM 1042 C CA . ALA A 1 131 ? -21.903 -4.362 28.671 1.00 91.56 131 ALA A CA 1
ATOM 1043 C C . ALA A 1 131 ? -20.894 -5.483 28.971 1.00 91.56 131 ALA A C 1
ATOM 1045 O O . ALA A 1 131 ? -20.650 -5.777 30.139 1.00 91.56 131 ALA A O 1
ATOM 1046 N N . ALA A 1 132 ? -20.257 -6.051 27.942 1.00 90.56 132 ALA A N 1
ATOM 1047 C CA . ALA A 1 132 ? -19.215 -7.068 28.091 1.00 90.56 132 ALA A CA 1
ATOM 1048 C C . ALA A 1 132 ? -17.982 -6.541 28.847 1.00 90.56 132 ALA A C 1
ATOM 1050 O O . ALA A 1 132 ? -17.368 -7.272 29.620 1.00 90.56 132 ALA A O 1
ATOM 1051 N N . ALA A 1 133 ? -17.651 -5.259 28.673 1.00 89.50 133 ALA A N 1
ATOM 1052 C CA . ALA A 1 133 ? -16.562 -4.600 29.389 1.00 89.50 133 ALA A CA 1
ATOM 1053 C C . ALA A 1 133 ? -16.913 -4.219 30.844 1.00 89.50 133 ALA A C 1
ATOM 1055 O O . ALA A 1 133 ? -16.029 -3.794 31.591 1.00 89.50 133 ALA A O 1
ATOM 1056 N N . GLY A 1 134 ? -18.181 -4.345 31.259 1.00 87.69 134 GLY A N 1
ATOM 1057 C CA . GLY A 1 134 ? -18.648 -3.938 32.588 1.00 87.69 134 GLY A CA 1
ATOM 1058 C C . GLY A 1 134 ? -18.651 -2.420 32.804 1.00 87.69 134 GLY A C 1
ATOM 1059 O O . GLY A 1 134 ? -18.513 -1.961 33.937 1.00 87.69 134 GLY A O 1
ATOM 1060 N N . LEU A 1 135 ? -18.775 -1.636 31.728 1.00 88.25 135 LEU A N 1
ATOM 1061 C CA . LEU A 1 135 ? -18.732 -0.172 31.762 1.00 88.25 135 LEU A CA 1
ATOM 1062 C C . LEU A 1 135 ? -20.141 0.433 31.700 1.00 88.25 135 LEU A C 1
ATOM 1064 O O . LEU A 1 135 ? -21.062 -0.135 31.112 1.00 88.25 135 LEU A O 1
ATOM 1068 N N . LYS A 1 136 ? -20.321 1.638 32.259 1.00 83.56 136 LYS A N 1
ATOM 1069 C CA . LYS A 1 136 ? -21.606 2.365 32.174 1.00 83.56 136 LYS A CA 1
ATOM 1070 C C . LYS A 1 136 ? -21.861 2.878 30.750 1.00 83.56 136 LYS A C 1
ATOM 1072 O O . LYS A 1 136 ? -22.992 2.852 30.258 1.00 83.56 136 LYS A O 1
ATOM 1077 N N . GLY A 1 137 ? -20.801 3.306 30.061 1.00 82.25 137 GLY A N 1
ATOM 1078 C CA . GLY A 1 137 ? -20.826 3.776 28.670 1.00 82.25 137 GLY A CA 1
ATOM 1079 C C . GLY A 1 137 ? -21.270 5.226 28.460 1.00 82.25 137 GLY A C 1
ATOM 1080 O O . GLY A 1 137 ? -21.165 5.711 27.336 1.00 82.25 137 GLY A O 1
ATOM 1081 N N . SER A 1 138 ? -21.740 5.900 29.514 1.00 87.50 138 SER A N 1
ATOM 1082 C CA . SER A 1 138 ? -22.023 7.347 29.572 1.00 87.50 138 SER A CA 1
ATOM 1083 C C . SER A 1 138 ? -20.821 8.170 30.048 1.00 87.50 138 SER A C 1
ATOM 1085 O O . SER A 1 138 ? -20.947 9.348 30.352 1.00 87.50 138 SER A O 1
ATOM 1087 N N . GLU A 1 139 ? -19.678 7.518 30.238 1.00 87.69 139 GLU A N 1
ATOM 1088 C CA . GLU A 1 139 ? -18.445 8.164 30.669 1.00 87.69 139 GLU A CA 1
ATOM 1089 C C . GLU A 1 139 ? -17.750 8.782 29.457 1.00 87.69 139 GLU A C 1
ATOM 1091 O O . GLU A 1 139 ? -17.884 8.290 28.329 1.00 87.69 139 GLU A O 1
ATOM 1096 N N . ALA A 1 140 ? -16.981 9.841 29.702 1.00 89.75 140 ALA A N 1
ATOM 1097 C CA . ALA A 1 140 ? -16.192 10.480 28.665 1.00 89.75 140 ALA A CA 1
ATOM 1098 C C . ALA A 1 140 ? -15.074 9.532 28.188 1.00 89.75 140 ALA A C 1
ATOM 1100 O O . ALA A 1 140 ? -14.350 8.995 29.033 1.00 89.75 140 ALA A O 1
ATOM 1101 N N . PRO A 1 141 ? -14.854 9.362 26.868 1.00 89.38 141 PRO A N 1
ATOM 1102 C CA . PRO A 1 141 ? -13.790 8.510 26.322 1.00 89.38 141 PRO A CA 1
ATOM 1103 C C . PRO A 1 141 ? -12.406 8.790 26.927 1.00 89.38 141 PRO A C 1
ATOM 1105 O O . PRO A 1 141 ? -11.669 7.866 27.262 1.00 89.38 141 PRO A O 1
ATOM 1108 N N . VAL A 1 142 ? -12.092 10.070 27.148 1.00 90.69 142 VAL A N 1
ATOM 1109 C CA . VAL A 1 142 ? -10.812 10.544 27.704 1.00 90.69 142 VAL A CA 1
ATOM 1110 C C . VAL A 1 142 ? -10.591 10.096 29.156 1.00 90.69 142 VAL A C 1
ATOM 1112 O O . VAL A 1 142 ? -9.452 9.985 29.601 1.00 90.69 142 VAL A O 1
ATOM 1115 N N . SER A 1 143 ? -11.667 9.826 29.899 1.00 87.44 143 SER A N 1
ATOM 1116 C CA . SER A 1 143 ? -11.613 9.485 31.327 1.00 87.44 143 SER A CA 1
ATOM 1117 C C . SER A 1 143 ? -11.334 8.002 31.615 1.00 87.44 143 SER A C 1
ATOM 1119 O O . SER A 1 143 ? -11.155 7.629 32.773 1.00 87.44 143 SER A O 1
ATOM 1121 N N . LEU A 1 144 ? -11.274 7.150 30.584 1.00 87.94 144 LEU A N 1
ATOM 1122 C CA . LEU A 1 144 ? -11.056 5.710 30.737 1.00 87.94 144 LEU A CA 1
ATOM 1123 C C . LEU A 1 144 ? -9.631 5.372 31.202 1.00 87.94 144 LEU A C 1
ATOM 1125 O O . LEU A 1 144 ? -8.650 5.713 30.536 1.00 87.94 144 LEU A O 1
ATOM 1129 N N . SER A 1 145 ? -9.530 4.612 32.297 1.00 89.25 145 SER A N 1
ATOM 1130 C CA . SER A 1 145 ? -8.271 4.046 32.799 1.00 89.25 145 SER A CA 1
ATOM 1131 C C . SER A 1 145 ? -7.737 2.922 31.898 1.00 89.25 145 SER A C 1
ATOM 1133 O O . SER A 1 145 ? -8.483 2.327 31.123 1.00 89.25 145 SER A O 1
ATOM 1135 N N . GLY A 1 146 ? -6.446 2.590 32.018 1.00 88.56 146 GLY A N 1
ATOM 1136 C CA . GLY A 1 146 ? -5.815 1.532 31.213 1.00 88.56 146 GLY A CA 1
ATOM 1137 C C . GLY A 1 146 ? -6.486 0.160 31.360 1.00 88.56 146 GLY A C 1
ATOM 1138 O O . GLY A 1 146 ? -6.751 -0.501 30.361 1.00 88.56 146 GLY A O 1
ATOM 1139 N N . GLU A 1 147 ? -6.863 -0.230 32.581 1.00 90.44 147 GLU A N 1
ATOM 1140 C CA . GLU A 1 147 ? -7.586 -1.489 32.832 1.00 90.44 147 GLU A CA 1
ATOM 1141 C C . GLU A 1 147 ? -8.969 -1.512 32.162 1.00 90.44 147 GLU A C 1
ATOM 1143 O O . GLU A 1 147 ? -9.413 -2.538 31.645 1.00 90.44 147 GLU A O 1
ATOM 1148 N N . ALA A 1 148 ? -9.666 -0.370 32.147 1.00 89.88 148 ALA A N 1
ATOM 1149 C CA . ALA A 1 148 ? -10.954 -0.247 31.474 1.00 89.88 148 ALA A CA 1
ATOM 1150 C C . ALA A 1 148 ? -10.803 -0.315 29.945 1.00 89.88 148 ALA A C 1
ATOM 1152 O O . ALA A 1 148 ? -11.648 -0.905 29.270 1.00 89.88 148 ALA A O 1
ATOM 1153 N N . GLN A 1 149 ? -9.711 0.231 29.397 1.00 92.38 149 GLN A N 1
ATOM 1154 C CA . GLN A 1 149 ? -9.382 0.134 27.971 1.00 92.38 149 GLN A CA 1
ATOM 1155 C C . GLN A 1 149 ? -9.082 -1.309 27.551 1.00 92.38 149 GLN A C 1
ATOM 1157 O O . GLN A 1 149 ? -9.533 -1.737 26.490 1.00 92.38 149 GLN A O 1
ATOM 1162 N N . GLU A 1 150 ? -8.384 -2.080 28.386 1.00 92.69 150 GLU A N 1
ATOM 1163 C CA . GLU A 1 150 ? -8.104 -3.495 28.119 1.00 92.69 150 GLU A CA 1
ATOM 1164 C C . GLU A 1 150 ? -9.391 -4.330 28.079 1.00 92.69 150 GLU A C 1
ATOM 1166 O O . GLU A 1 150 ? -9.615 -5.087 27.130 1.00 92.69 150 GLU A O 1
ATOM 1171 N N . LYS A 1 151 ? -10.297 -4.120 29.044 1.00 93.00 151 LYS A N 1
ATOM 1172 C CA . LYS A 1 151 ? -11.629 -4.753 29.047 1.00 93.00 151 LYS A CA 1
ATOM 1173 C C . LYS A 1 151 ? -12.451 -4.366 27.821 1.00 93.00 151 LYS A C 1
ATOM 1175 O O . LYS A 1 151 ? -13.115 -5.216 27.228 1.00 93.00 151 LYS A O 1
ATOM 1180 N N . LEU A 1 152 ? -12.391 -3.097 27.419 1.00 92.06 152 LEU A N 1
ATOM 1181 C CA . LEU A 1 152 ? -13.086 -2.607 26.233 1.00 92.06 152 LEU A CA 1
ATOM 1182 C C . LEU A 1 152 ? -12.553 -3.261 24.953 1.00 92.06 152 LEU A C 1
ATOM 1184 O O . LEU A 1 152 ? -13.337 -3.683 24.103 1.00 92.06 152 LEU A O 1
ATOM 1188 N N . LEU A 1 153 ? -11.230 -3.392 24.835 1.00 92.12 153 LEU A N 1
ATOM 1189 C CA . LEU A 1 153 ? -10.585 -4.049 23.703 1.00 92.12 153 LEU A CA 1
ATOM 1190 C C . LEU A 1 153 ? -10.936 -5.540 23.632 1.00 92.12 153 LEU A C 1
ATOM 1192 O O . LEU A 1 153 ? -11.238 -6.052 22.552 1.00 92.12 153 LEU A O 1
ATOM 1196 N N . ALA A 1 154 ? -10.947 -6.230 24.774 1.00 91.44 154 ALA A N 1
ATOM 1197 C CA . ALA A 1 154 ? -11.394 -7.617 24.854 1.00 91.44 154 ALA A CA 1
ATOM 1198 C C . ALA A 1 154 ? -12.863 -7.761 24.414 1.00 91.44 154 ALA A C 1
ATOM 1200 O O . ALA A 1 154 ? -13.183 -8.651 23.625 1.00 91.44 154 ALA A O 1
ATOM 1201 N N . GLY A 1 155 ? -13.734 -6.837 24.838 1.00 91.62 155 GLY A N 1
ATOM 1202 C CA . GLY A 1 155 ? -15.130 -6.777 24.399 1.00 91.62 155 GLY A CA 1
ATOM 1203 C C . GLY A 1 155 ? -15.273 -6.578 22.886 1.00 91.62 155 GLY A C 1
ATOM 1204 O O . GLY A 1 155 ? -16.043 -7.288 22.244 1.00 91.62 155 GLY A O 1
ATOM 1205 N N . LEU A 1 156 ? -14.483 -5.677 22.291 1.00 90.25 156 LEU A N 1
ATOM 1206 C CA . LEU A 1 156 ? -14.480 -5.436 20.840 1.00 90.25 156 LEU A CA 1
ATOM 1207 C C . LEU A 1 156 ? -14.041 -6.658 20.023 1.00 90.25 156 LEU A C 1
ATOM 1209 O O . LEU A 1 156 ? -14.518 -6.844 18.907 1.00 90.25 156 LEU A O 1
ATOM 1213 N N . ARG A 1 157 ? -13.141 -7.485 20.565 1.00 88.62 157 ARG A N 1
ATOM 1214 C CA . ARG A 1 157 ? -12.685 -8.727 19.917 1.00 88.62 157 ARG A CA 1
ATOM 1215 C C . ARG A 1 157 ? -13.686 -9.879 20.072 1.00 88.62 157 ARG A C 1
ATOM 1217 O O . ARG A 1 157 ? -13.661 -10.798 19.260 1.00 88.62 157 ARG A O 1
ATOM 1224 N N . GLY A 1 158 ? -14.534 -9.841 21.102 1.00 85.88 158 GLY A N 1
ATOM 1225 C CA . GLY A 1 158 ? -15.514 -10.890 21.402 1.00 85.88 158 GLY A CA 1
ATOM 1226 C C . GLY A 1 158 ? -16.879 -10.723 20.726 1.00 85.88 158 GLY A C 1
ATOM 1227 O O . GLY A 1 158 ? -17.618 -11.699 20.625 1.00 85.88 158 GLY A O 1
ATOM 1228 N N . VAL A 1 159 ? -17.227 -9.516 20.271 1.00 88.44 159 VAL A N 1
ATOM 1229 C CA . VAL A 1 159 ? -18.514 -9.223 19.617 1.00 88.44 159 VAL A CA 1
ATOM 1230 C C . VAL A 1 159 ? -18.396 -9.359 18.098 1.00 88.44 159 VAL A C 1
ATOM 1232 O O . VAL A 1 159 ? -17.380 -9.004 17.503 1.00 88.44 159 VAL A O 1
ATOM 1235 N N . GLU A 1 160 ? -19.454 -9.854 17.453 1.00 85.88 160 GLU A N 1
ATOM 1236 C CA . GLU A 1 160 ? -19.526 -9.933 15.995 1.00 85.88 160 GLU A CA 1
ATOM 1237 C C . GLU A 1 160 ? -19.732 -8.532 15.397 1.00 85.88 160 GLU A C 1
ATOM 1239 O O . GLU A 1 160 ? -20.775 -7.896 15.574 1.00 85.88 160 GLU A O 1
ATOM 1244 N N . LEU A 1 161 ? -18.709 -8.034 14.700 1.00 86.38 161 LEU A N 1
ATOM 1245 C CA . LEU A 1 161 ? -18.714 -6.720 14.063 1.00 86.38 161 LEU A CA 1
ATOM 1246 C C . LEU A 1 161 ? -18.905 -6.838 12.554 1.00 86.38 161 LEU A C 1
ATOM 1248 O O . LEU A 1 161 ? -18.475 -7.807 11.919 1.00 86.38 161 LEU A O 1
ATOM 1252 N N . VAL A 1 162 ? -19.506 -5.801 11.970 1.00 86.94 162 VAL A N 1
ATOM 1253 C CA . VAL A 1 162 ? -19.666 -5.705 10.518 1.00 86.94 162 VAL A CA 1
ATOM 1254 C C . VAL A 1 162 ? -18.290 -5.539 9.890 1.00 86.94 162 VAL A C 1
ATOM 1256 O O . VAL A 1 162 ? -17.502 -4.716 10.341 1.00 86.94 162 VAL A O 1
ATOM 1259 N N . ALA A 1 163 ? -18.006 -6.299 8.832 1.00 82.00 163 ALA A N 1
ATOM 1260 C CA . ALA A 1 163 ? -16.731 -6.203 8.136 1.00 82.00 163 ALA A CA 1
ATOM 1261 C C . ALA A 1 163 ? -16.456 -4.763 7.644 1.00 82.00 163 ALA A C 1
ATOM 1263 O O . ALA A 1 163 ? -17.385 -4.072 7.214 1.00 82.00 163 ALA A O 1
ATOM 1264 N N . PRO A 1 164 ? -15.190 -4.308 7.669 1.00 84.00 164 PRO A N 1
ATOM 1265 C CA . PRO A 1 164 ? -14.820 -2.990 7.174 1.00 84.00 164 PRO A CA 1
ATOM 1266 C C . PRO A 1 164 ? -15.191 -2.816 5.699 1.00 84.00 164 PRO A C 1
ATOM 1268 O O . PRO A 1 164 ? -15.127 -3.755 4.901 1.00 84.00 164 PRO A O 1
ATOM 1271 N N . SER A 1 165 ? -15.549 -1.581 5.344 1.00 83.25 165 SER A N 1
ATOM 1272 C CA . SER A 1 165 ? -15.846 -1.210 3.962 1.00 83.25 165 SER A CA 1
ATOM 1273 C C . SER A 1 165 ? -14.605 -1.333 3.081 1.00 83.25 165 SER A C 1
ATOM 1275 O O . SER A 1 165 ? -13.477 -1.093 3.506 1.00 83.25 165 SER A O 1
ATOM 1277 N N . THR A 1 166 ? -14.829 -1.674 1.818 1.00 83.44 166 THR A N 1
ATOM 1278 C CA . THR A 1 166 ? -13.783 -1.831 0.804 1.00 83.44 166 THR A CA 1
ATOM 1279 C C . THR A 1 166 ? -13.575 -0.555 -0.010 1.00 83.44 166 THR A C 1
ATOM 1281 O O . THR A 1 166 ? -12.760 -0.548 -0.925 1.00 83.44 166 THR A O 1
ATOM 1284 N N . GLU A 1 167 ? -14.298 0.524 0.312 1.00 82.81 167 GLU A N 1
ATOM 1285 C CA . GLU A 1 167 ? -14.211 1.824 -0.374 1.00 82.81 167 GLU A CA 1
ATOM 1286 C C . GLU A 1 167 ? -12.838 2.501 -0.254 1.00 82.81 167 GLU A C 1
ATOM 1288 O O . GLU A 1 167 ? -12.491 3.336 -1.088 1.00 82.81 167 GLU A O 1
ATOM 1293 N N . GLY A 1 168 ? -12.045 2.137 0.758 1.00 81.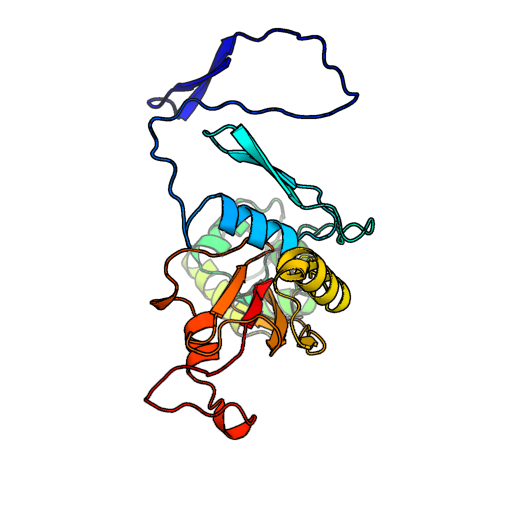88 168 GLY A N 1
ATOM 1294 C CA . GLY A 1 168 ? -10.666 2.615 0.893 1.00 81.88 168 GLY A CA 1
ATOM 1295 C C . GLY A 1 168 ? -9.700 2.012 -0.135 1.00 81.88 168 GLY A C 1
ATOM 1296 O O . GLY A 1 168 ? -8.630 2.571 -0.385 1.00 81.88 168 GLY A O 1
ATOM 1297 N N . LEU A 1 169 ? -10.067 0.893 -0.771 1.00 87.06 169 LEU A N 1
ATOM 1298 C CA . LEU A 1 169 ? -9.208 0.187 -1.720 1.00 87.06 169 LEU A CA 1
ATOM 1299 C C . LEU A 1 169 ? -9.340 0.763 -3.133 1.00 87.06 169 LEU A C 1
ATOM 1301 O O . LEU A 1 169 ? -10.438 1.021 -3.620 1.00 87.06 169 LEU A O 1
ATOM 1305 N N . SER A 1 170 ? -8.209 0.887 -3.829 1.00 90.19 170 SER A N 1
ATOM 1306 C CA . SER A 1 170 ? -8.153 1.300 -5.237 1.00 90.19 170 SER A CA 1
ATOM 1307 C C . SER A 1 170 ? -7.462 0.212 -6.071 1.00 90.19 170 SER A C 1
ATOM 1309 O O . SER A 1 170 ? -6.272 0.333 -6.380 1.00 90.19 170 SER A O 1
ATOM 1311 N N . PRO A 1 171 ? -8.168 -0.884 -6.426 1.00 89.50 171 PRO A N 1
ATOM 1312 C CA . PRO A 1 171 ? -7.603 -1.945 -7.263 1.00 89.50 171 PRO A CA 1
ATOM 1313 C C . PRO A 1 171 ? -7.161 -1.408 -8.627 1.00 89.50 171 PRO A C 1
ATOM 1315 O O . PRO A 1 171 ? -7.653 -0.381 -9.098 1.00 89.50 171 PRO A O 1
ATOM 1318 N N . ILE A 1 172 ? -6.224 -2.093 -9.279 1.00 90.12 172 ILE A N 1
ATOM 1319 C CA . ILE A 1 172 ? -5.818 -1.777 -10.656 1.00 90.12 172 ILE A CA 1
ATOM 1320 C C . ILE A 1 172 ? -6.886 -2.286 -11.624 1.00 90.12 172 ILE A C 1
ATOM 1322 O O . ILE A 1 172 ? -7.262 -1.586 -12.558 1.00 90.12 172 ILE A O 1
ATOM 1326 N N . GLY A 1 173 ? -7.393 -3.495 -11.400 1.00 89.75 173 GLY A N 1
ATOM 1327 C CA . GLY A 1 173 ? -8.395 -4.127 -12.243 1.00 89.75 173 GLY A CA 1
ATOM 1328 C C . GLY A 1 173 ? -7.789 -5.054 -13.311 1.00 89.75 173 GLY A C 1
ATOM 1329 O O . GLY A 1 173 ? -6.764 -4.729 -13.927 1.00 89.75 173 GLY A O 1
ATOM 1330 N N . PRO A 1 174 ? -8.441 -6.194 -13.621 1.00 89.69 174 PRO A N 1
ATOM 1331 C CA . PRO A 1 174 ? -7.875 -7.219 -14.499 1.00 89.69 174 PRO A CA 1
ATOM 1332 C C . PRO A 1 174 ? -7.486 -6.734 -15.899 1.00 89.69 174 PRO A C 1
ATOM 1334 O O . PRO A 1 174 ? -6.432 -7.085 -16.434 1.00 89.69 174 PRO A O 1
ATOM 1337 N N . MET A 1 175 ? -8.335 -5.905 -16.512 1.00 89.19 175 MET A N 1
ATOM 1338 C CA . MET A 1 175 ? -8.107 -5.396 -17.867 1.00 89.19 175 MET A CA 1
ATOM 1339 C C . MET A 1 175 ? -6.916 -4.440 -17.920 1.00 89.19 175 MET A C 1
ATOM 1341 O O . MET A 1 175 ? -6.114 -4.502 -18.857 1.00 89.19 175 MET A O 1
ATOM 1345 N N . LEU A 1 176 ? -6.772 -3.587 -16.904 1.00 90.25 176 LEU A N 1
ATOM 1346 C CA . LEU A 1 176 ? -5.675 -2.632 -16.806 1.00 90.25 176 LEU A CA 1
ATOM 1347 C C . LEU A 1 176 ? -4.342 -3.338 -16.544 1.00 90.25 176 LEU A C 1
ATOM 1349 O O . LEU A 1 176 ? -3.359 -2.992 -17.197 1.00 90.25 176 LEU A O 1
ATOM 1353 N N . ILE A 1 177 ? -4.321 -4.400 -15.728 1.00 90.12 177 ILE A N 1
ATOM 1354 C CA . ILE A 1 177 ? -3.131 -5.254 -15.546 1.00 90.12 177 ILE A CA 1
ATOM 1355 C C . ILE A 1 177 ? -2.681 -5.850 -16.886 1.00 90.12 177 ILE A C 1
ATOM 1357 O O . ILE A 1 177 ? -1.502 -5.776 -17.242 1.00 90.12 177 ILE A O 1
ATOM 1361 N N . LYS A 1 178 ? -3.615 -6.396 -17.678 1.00 89.00 178 LYS A N 1
ATOM 1362 C CA . LYS A 1 178 ? -3.298 -6.951 -19.005 1.00 89.00 178 LYS A CA 1
ATOM 1363 C C . LYS A 1 178 ? -2.742 -5.881 -19.948 1.00 89.00 178 LYS A C 1
ATOM 1365 O O . LYS A 1 178 ? -1.776 -6.146 -20.663 1.00 89.00 178 LYS A O 1
ATOM 1370 N N . ARG A 1 179 ? -3.337 -4.683 -19.966 1.00 88.69 179 ARG A N 1
ATOM 1371 C CA . ARG A 1 179 ? -2.875 -3.558 -20.799 1.00 88.69 179 ARG A CA 1
ATOM 1372 C C . ARG A 1 179 ? -1.491 -3.064 -20.378 1.00 88.69 179 ARG A C 1
ATOM 1374 O O . ARG A 1 179 ? -0.638 -2.910 -21.246 1.00 88.69 179 ARG A O 1
ATOM 1381 N N . GLY A 1 180 ? -1.251 -2.885 -19.080 1.00 87.31 180 GLY A N 1
ATOM 1382 C CA . GLY A 1 180 ? 0.045 -2.469 -18.541 1.00 87.31 180 GLY A CA 1
ATOM 1383 C C . GLY A 1 180 ? 1.155 -3.464 -18.877 1.00 87.31 180 GLY A C 1
ATOM 1384 O O . GLY A 1 180 ? 2.200 -3.076 -19.398 1.00 87.31 180 GLY A O 1
ATOM 1385 N N . LEU A 1 181 ? 0.893 -4.764 -18.694 1.00 87.31 181 LEU A N 1
ATOM 1386 C CA . LEU A 1 181 ? 1.832 -5.821 -19.078 1.00 87.31 181 LEU A CA 1
ATOM 1387 C C . LEU A 1 181 ? 2.112 -5.823 -20.586 1.00 87.31 181 LEU A C 1
ATOM 1389 O O . LEU A 1 181 ? 3.267 -5.947 -20.975 1.00 87.31 181 LEU A O 1
ATOM 1393 N N . ARG A 1 182 ? 1.095 -5.653 -21.440 1.00 85.94 182 ARG A N 1
ATOM 1394 C CA . ARG A 1 182 ? 1.285 -5.588 -22.901 1.00 85.94 182 ARG A CA 1
ATOM 1395 C C . ARG A 1 182 ? 2.080 -4.365 -23.348 1.00 85.94 182 ARG A C 1
ATOM 1397 O O . ARG A 1 182 ? 2.888 -4.491 -24.256 1.00 85.94 182 ARG A O 1
ATOM 1404 N N . ASN A 1 183 ? 1.836 -3.211 -22.736 1.00 84.56 183 ASN A N 1
ATOM 1405 C CA . ASN A 1 183 ? 2.511 -1.964 -23.084 1.00 84.56 183 ASN A CA 1
ATOM 1406 C C . ASN A 1 183 ? 4.003 -2.027 -22.739 1.00 84.56 183 ASN A C 1
ATOM 1408 O O . ASN A 1 183 ? 4.852 -1.666 -23.541 1.00 84.56 183 ASN A O 1
ATOM 1412 N N . VAL A 1 184 ? 4.324 -2.552 -21.554 1.00 82.69 184 VAL A N 1
ATOM 1413 C CA . VAL A 1 184 ? 5.699 -2.566 -21.044 1.00 82.69 184 VAL A CA 1
ATOM 1414 C C . VAL A 1 184 ? 6.500 -3.782 -21.517 1.00 82.69 184 VAL A C 1
ATOM 1416 O O . VAL A 1 184 ? 7.705 -3.680 -21.724 1.00 82.69 184 VAL A O 1
ATOM 1419 N N . LEU A 1 185 ? 5.856 -4.940 -21.698 1.00 79.88 185 LEU A N 1
ATOM 1420 C CA . LEU A 1 185 ? 6.495 -6.154 -22.224 1.00 79.88 185 LEU A CA 1
ATOM 1421 C C . LEU A 1 185 ? 6.308 -6.308 -23.740 1.00 79.88 185 LEU A C 1
ATOM 1423 O O . LEU A 1 185 ? 6.602 -7.377 -24.275 1.00 79.88 185 LEU A O 1
ATOM 1427 N N . GLY A 1 186 ? 5.821 -5.273 -24.433 1.00 68.12 186 GLY A N 1
ATOM 1428 C CA . GLY A 1 186 ? 5.569 -5.298 -25.876 1.00 68.12 186 GLY A CA 1
ATOM 1429 C C . GLY A 1 186 ? 6.802 -5.697 -26.689 1.00 68.12 186 GLY A C 1
ATOM 1430 O O . GLY A 1 186 ? 6.682 -6.483 -27.627 1.00 68.12 186 GLY A O 1
ATOM 1431 N N . ASP A 1 187 ? 7.988 -5.263 -26.255 1.00 70.50 187 ASP A N 1
ATOM 1432 C CA . ASP A 1 187 ? 9.269 -5.598 -26.893 1.00 70.50 187 ASP A CA 1
ATOM 1433 C C . ASP A 1 187 ? 9.609 -7.090 -26.796 1.00 70.50 187 ASP A C 1
ATOM 1435 O O . ASP A 1 187 ? 10.224 -7.662 -27.691 1.00 70.50 187 ASP A O 1
ATOM 1439 N N . VAL A 1 188 ? 9.178 -7.742 -25.715 1.00 70.50 188 VAL A N 1
ATOM 1440 C CA . VAL A 1 188 ? 9.475 -9.154 -25.432 1.00 70.50 188 VAL A CA 1
ATOM 1441 C C . VAL A 1 188 ? 8.483 -10.090 -26.135 1.00 70.50 188 VAL A C 1
ATOM 1443 O O . VAL A 1 188 ? 8.722 -11.293 -26.197 1.00 70.50 188 VAL A O 1
ATOM 1446 N N . ARG A 1 189 ? 7.377 -9.546 -26.673 1.00 74.75 189 ARG A N 1
ATOM 1447 C CA . ARG A 1 189 ? 6.290 -10.263 -27.372 1.00 74.75 189 ARG A CA 1
ATOM 1448 C C . ARG A 1 189 ? 5.966 -11.633 -26.756 1.00 74.75 189 ARG A C 1
ATOM 1450 O O . ARG A 1 189 ? 6.272 -12.660 -27.358 1.00 74.75 189 ARG A O 1
ATOM 1457 N N . PRO A 1 190 ? 5.374 -11.676 -25.553 1.00 78.25 190 PRO A N 1
ATOM 1458 C CA . PRO A 1 190 ? 4.962 -12.937 -24.955 1.00 78.25 190 PRO A CA 1
ATOM 1459 C C . PRO A 1 190 ? 3.846 -13.607 -25.763 1.00 78.25 190 PRO A C 1
ATOM 1461 O O . PRO A 1 190 ? 2.927 -12.923 -26.216 1.00 78.25 190 PRO A O 1
ATOM 1464 N N . ASP A 1 191 ? 3.890 -14.935 -25.882 1.00 79.06 191 ASP A N 1
ATOM 1465 C CA . ASP A 1 191 ? 2.895 -15.705 -26.647 1.00 79.06 191 ASP A CA 1
ATOM 1466 C C . ASP A 1 191 ? 1.522 -15.713 -25.972 1.00 79.06 191 ASP A C 1
ATOM 1468 O O . ASP A 1 191 ? 0.486 -15.735 -26.637 1.00 79.06 191 ASP A O 1
ATOM 1472 N N . PHE A 1 192 ? 1.498 -15.708 -24.637 1.00 83.38 192 PHE A N 1
ATOM 1473 C CA . PHE A 1 192 ? 0.272 -15.877 -23.876 1.00 83.38 192 PHE A CA 1
ATOM 1474 C C . PHE A 1 192 ? 0.187 -14.930 -22.680 1.00 83.38 192 PHE A C 1
ATOM 1476 O O . PHE A 1 192 ? 1.066 -14.875 -21.817 1.00 83.38 192 PHE A O 1
ATOM 1483 N N . PHE A 1 193 ? -0.941 -14.225 -22.603 1.00 83.00 193 PHE A N 1
ATOM 1484 C CA . PHE A 1 193 ? -1.345 -13.434 -21.447 1.00 83.00 193 PHE A CA 1
ATOM 1485 C C . PHE A 1 193 ? -2.527 -14.134 -20.789 1.00 83.00 193 PHE A C 1
ATOM 1487 O O . PHE A 1 193 ? -3.640 -14.097 -21.326 1.00 83.00 193 PHE A O 1
ATOM 1494 N N . ALA A 1 194 ? -2.293 -14.740 -19.625 1.00 85.69 194 ALA A N 1
ATOM 1495 C CA . ALA A 1 194 ? -3.378 -15.302 -18.838 1.00 85.69 194 ALA A CA 1
ATOM 1496 C C . ALA A 1 194 ? -4.352 -14.177 -18.447 1.00 85.69 194 ALA A C 1
ATOM 1498 O O . ALA A 1 194 ? -3.896 -13.064 -18.152 1.00 85.69 194 ALA A O 1
ATOM 1499 N N . PRO A 1 195 ? -5.675 -14.426 -18.442 1.00 86.31 195 PRO A N 1
ATOM 1500 C CA . PRO A 1 195 ? -6.640 -13.471 -17.914 1.00 86.31 195 PRO A CA 1
ATOM 1501 C C . PRO A 1 195 ? -6.249 -13.098 -16.479 1.00 86.31 195 PRO A C 1
ATOM 1503 O O . PRO A 1 195 ? -6.182 -13.994 -15.633 1.00 86.31 195 PRO A O 1
ATOM 1506 N N . PRO A 1 196 ? -5.945 -11.820 -16.186 1.00 89.69 196 PRO A N 1
ATOM 1507 C CA . PRO A 1 196 ? -5.618 -11.440 -14.824 1.00 89.69 196 PRO A CA 1
ATOM 1508 C C . PRO A 1 196 ? -6.819 -11.663 -13.906 1.00 89.69 196 PRO A C 1
ATOM 1510 O O . PRO A 1 196 ? -7.970 -11.573 -14.337 1.00 89.69 196 PRO A O 1
ATOM 1513 N N . VAL A 1 197 ? -6.551 -11.964 -12.643 1.00 91.75 197 VAL A N 1
ATOM 1514 C CA . VAL A 1 197 ? -7.579 -12.291 -11.653 1.00 91.75 197 VAL A CA 1
ATOM 1515 C C . VAL A 1 197 ? -7.473 -11.312 -10.500 1.00 91.75 197 VAL A C 1
ATOM 1517 O O . VAL A 1 197 ? -6.421 -11.226 -9.875 1.00 91.75 197 VAL A O 1
ATOM 1520 N N . SER A 1 198 ? -8.575 -10.635 -10.184 1.00 91.44 198 SER A N 1
ATOM 1521 C CA . SER A 1 198 ? -8.718 -9.826 -8.971 1.00 91.44 198 SER A CA 1
ATOM 1522 C C . SER A 1 198 ? -9.647 -10.559 -8.013 1.00 91.44 198 SER A C 1
ATOM 1524 O O . SER A 1 198 ? -10.777 -10.906 -8.364 1.00 91.44 198 SER A O 1
ATOM 1526 N N . ARG A 1 199 ? -9.150 -10.875 -6.818 1.00 91.81 199 ARG A N 1
ATOM 1527 C CA . ARG A 1 199 ? -9.927 -11.588 -5.797 1.00 91.81 199 ARG A CA 1
ATOM 1528 C C . ARG A 1 199 ? -10.854 -10.624 -5.051 1.00 91.81 199 ARG A C 1
ATOM 1530 O O . ARG A 1 199 ? -10.521 -9.447 -4.928 1.00 91.81 199 ARG A O 1
ATOM 1537 N N . PRO A 1 200 ? -11.986 -11.117 -4.512 1.00 87.69 200 PRO A N 1
ATOM 1538 C CA . PRO A 1 200 ? -12.800 -10.309 -3.619 1.00 87.69 200 PRO A CA 1
ATOM 1539 C C . PRO A 1 200 ? -11.971 -9.911 -2.386 1.00 87.69 200 PRO A C 1
ATOM 1541 O O . PRO A 1 200 ? -11.169 -10.727 -1.913 1.00 87.69 200 PRO A O 1
ATOM 1544 N N . PRO A 1 201 ? -12.165 -8.691 -1.864 1.00 87.12 201 PRO A N 1
ATOM 1545 C CA . PRO A 1 201 ? -11.414 -8.190 -0.725 1.00 87.12 201 PRO A CA 1
ATOM 1546 C C . PRO A 1 201 ? -11.623 -9.061 0.517 1.00 87.12 201 PRO A C 1
ATOM 1548 O O . PRO A 1 201 ? -12.686 -9.652 0.742 1.00 87.12 201 PRO A O 1
ATOM 1551 N N . LYS A 1 202 ? -10.570 -9.157 1.320 1.00 87.75 202 LYS A N 1
ATOM 1552 C CA . LYS A 1 202 ? -10.524 -9.863 2.601 1.00 87.75 202 LYS A CA 1
ATOM 1553 C C . LYS A 1 202 ? -9.995 -8.918 3.667 1.00 87.75 202 LYS A C 1
ATOM 1555 O O . LYS A 1 202 ? -9.468 -7.862 3.356 1.00 87.75 202 LYS A O 1
ATOM 1560 N N . VAL A 1 203 ? -10.166 -9.287 4.930 1.00 84.31 203 VAL A N 1
ATOM 1561 C CA . VAL A 1 203 ? -9.822 -8.427 6.064 1.00 84.31 203 VAL A CA 1
ATOM 1562 C C . VAL A 1 203 ? -8.798 -9.140 6.922 1.00 84.31 203 VAL A C 1
ATOM 1564 O O . VAL A 1 203 ? -8.970 -10.317 7.249 1.00 84.31 203 VAL A O 1
ATOM 1567 N N . ARG A 1 204 ? -7.729 -8.436 7.287 1.00 85.31 204 ARG A N 1
ATOM 1568 C CA . ARG A 1 204 ? -6.707 -8.940 8.205 1.00 85.31 204 ARG A CA 1
ATOM 1569 C C . ARG A 1 204 ? -6.316 -7.831 9.166 1.00 85.31 204 ARG A C 1
ATOM 1571 O O . ARG A 1 204 ? -5.930 -6.760 8.724 1.00 85.31 204 ARG A O 1
ATOM 1578 N N . GLY A 1 205 ? -6.425 -8.099 10.469 1.00 80.56 205 GLY A N 1
ATOM 1579 C CA . GLY A 1 205 ? -6.108 -7.107 11.501 1.00 80.56 205 GLY A CA 1
ATOM 1580 C C . GLY A 1 205 ? -6.854 -5.794 11.274 1.00 80.56 205 GLY A C 1
ATOM 1581 O O . GLY A 1 205 ? -6.234 -4.748 11.253 1.00 80.56 205 GLY A O 1
ATOM 1582 N N . GLY A 1 206 ? -8.158 -5.846 10.980 1.00 81.31 206 GLY A N 1
ATOM 1583 C CA . GLY A 1 206 ? -8.978 -4.652 10.731 1.00 81.31 206 GLY A CA 1
ATOM 1584 C C . GLY A 1 206 ? -8.781 -3.970 9.374 1.00 81.31 206 GLY A C 1
ATOM 1585 O O . GLY A 1 206 ? -9.660 -3.221 8.958 1.00 81.31 206 GLY A O 1
ATOM 1586 N N . PHE A 1 207 ? -7.714 -4.272 8.637 1.00 86.44 207 PHE A N 1
ATOM 1587 C CA . PHE A 1 207 ? -7.468 -3.667 7.331 1.00 86.44 207 PHE A CA 1
ATOM 1588 C C . PHE A 1 207 ? -8.056 -4.531 6.209 1.00 86.44 207 PHE A C 1
ATOM 1590 O O . PHE A 1 207 ? -7.729 -5.725 6.116 1.00 86.44 207 PHE A O 1
ATOM 1597 N N . PRO A 1 208 ? -8.937 -3.974 5.359 1.00 88.81 208 PRO A N 1
ATOM 1598 C CA . PRO A 1 208 ? -9.321 -4.633 4.124 1.00 88.81 208 PRO A CA 1
ATOM 1599 C C . PRO A 1 208 ? -8.121 -4.637 3.166 1.00 88.81 208 PRO A C 1
ATOM 1601 O O . PRO A 1 208 ? -7.349 -3.687 3.125 1.00 88.81 208 PRO A O 1
ATOM 1604 N N . PHE A 1 209 ? -7.964 -5.711 2.404 1.00 91.38 209 PHE A N 1
ATOM 1605 C CA . PHE A 1 209 ? -6.964 -5.845 1.348 1.00 91.38 209 PHE A CA 1
ATOM 1606 C C . PHE A 1 209 ? -7.520 -6.731 0.233 1.00 91.38 209 PHE A C 1
ATOM 1608 O O . PHE A 1 209 ? -8.405 -7.567 0.450 1.00 91.38 209 PHE A O 1
ATOM 1615 N N . LEU A 1 210 ? -6.990 -6.580 -0.971 1.00 91.44 210 LEU A N 1
ATOM 1616 C CA . LEU A 1 210 ? -7.304 -7.405 -2.127 1.00 91.44 210 LEU A CA 1
ATOM 1617 C C . LEU A 1 210 ? -6.021 -7.859 -2.824 1.00 91.44 210 LEU A C 1
ATOM 1619 O O . LEU A 1 210 ? -4.954 -7.261 -2.705 1.00 91.44 210 LEU A O 1
ATOM 1623 N N . VAL A 1 211 ? -6.122 -8.958 -3.566 1.00 93.81 211 VAL A N 1
ATOM 1624 C CA . VAL A 1 211 ? -4.985 -9.519 -4.300 1.00 93.81 211 VAL A CA 1
ATOM 1625 C C . VAL A 1 211 ? -5.360 -9.650 -5.763 1.00 93.81 211 VAL A C 1
ATOM 1627 O O . VAL A 1 211 ? -6.395 -10.233 -6.103 1.00 93.81 211 VAL A O 1
ATOM 1630 N N . GLU A 1 212 ? -4.493 -9.124 -6.619 1.00 93.44 212 GLU A N 1
ATOM 1631 C CA . GLU A 1 212 ? -4.603 -9.183 -8.067 1.00 93.44 212 GLU A CA 1
ATOM 1632 C C . GLU A 1 212 ? -3.379 -9.885 -8.653 1.00 93.44 212 GLU A C 1
ATOM 1634 O O . GLU A 1 212 ? -2.237 -9.608 -8.284 1.00 93.44 212 GLU A O 1
ATOM 1639 N N . VAL A 1 213 ? -3.601 -10.811 -9.581 1.00 93.69 213 VAL A N 1
ATOM 1640 C CA . VAL A 1 213 ? -2.530 -11.608 -10.186 1.00 93.69 213 VAL A CA 1
ATOM 1641 C C . VAL A 1 213 ? -2.646 -11.557 -11.701 1.00 93.69 213 VAL A C 1
ATOM 1643 O O . VAL A 1 213 ? -3.711 -11.804 -12.262 1.00 93.69 213 VAL A O 1
ATOM 1646 N N . GLY A 1 214 ? -1.533 -11.269 -12.369 1.00 91.69 214 GLY A N 1
ATOM 1647 C CA . GLY A 1 214 ? -1.349 -11.414 -13.808 1.00 91.69 214 GLY A CA 1
ATOM 1648 C C . GLY A 1 214 ? -0.228 -12.408 -14.102 1.00 91.69 214 GLY A C 1
ATOM 1649 O O . GLY A 1 214 ? 0.800 -12.421 -13.430 1.00 91.69 214 GLY A O 1
ATOM 1650 N N . LEU A 1 215 ? -0.398 -13.240 -15.125 1.00 89.62 215 LEU A N 1
ATOM 1651 C CA . LEU A 1 215 ? 0.615 -14.210 -15.537 1.00 89.62 215 LEU A CA 1
ATOM 1652 C C . LEU A 1 215 ? 0.846 -14.112 -17.042 1.00 89.62 215 LEU A C 1
ATOM 1654 O O . LEU A 1 215 ? -0.095 -13.996 -17.829 1.00 89.62 215 LEU A O 1
ATOM 1658 N N . VAL A 1 216 ? 2.116 -14.149 -17.426 1.00 88.31 216 VAL A N 1
ATOM 1659 C CA . VAL A 1 216 ? 2.561 -14.042 -18.812 1.00 88.31 216 VAL A CA 1
ATOM 1660 C C . VAL A 1 216 ? 3.523 -15.188 -19.115 1.00 88.31 216 VAL A C 1
ATOM 1662 O O . VAL A 1 216 ? 4.432 -15.472 -18.330 1.00 88.31 216 VAL A O 1
ATOM 1665 N N . TYR A 1 217 ? 3.315 -15.853 -20.249 1.00 85.06 217 TYR A N 1
ATOM 1666 C CA . TYR A 1 217 ? 4.021 -17.073 -20.635 1.00 85.06 217 TYR A CA 1
ATOM 1667 C C . TYR A 1 217 ? 4.427 -17.054 -22.117 1.00 85.06 217 TYR A C 1
ATOM 1669 O O . TYR A 1 217 ? 3.709 -16.516 -22.956 1.00 85.06 217 TYR A O 1
ATOM 1677 N N . GLY A 1 218 ? 5.559 -17.694 -22.433 1.00 81.31 218 GLY A N 1
ATOM 1678 C CA . GLY A 1 218 ? 6.024 -17.929 -23.805 1.00 81.31 218 GLY A CA 1
ATOM 1679 C C . GLY A 1 218 ? 6.656 -16.717 -24.496 1.00 81.31 218 GLY A C 1
ATOM 1680 O O . GLY A 1 218 ? 6.987 -15.714 -23.862 1.00 81.31 218 GLY A O 1
ATOM 1681 N N . GLY A 1 219 ? 6.826 -16.824 -25.808 1.00 79.44 219 GLY A N 1
ATOM 1682 C CA . GLY A 1 219 ? 7.336 -15.783 -26.694 1.00 79.44 219 GLY A CA 1
ATOM 1683 C C . GLY A 1 219 ? 8.825 -15.530 -26.525 1.00 79.44 219 GLY A C 1
ATOM 1684 O O . GLY A 1 219 ? 9.600 -16.452 -26.271 1.00 79.44 219 GLY A O 1
ATOM 1685 N N . GLY A 1 220 ? 9.227 -14.261 -26.614 1.00 75.94 220 GLY A N 1
ATOM 1686 C CA . GLY A 1 220 ? 10.617 -13.827 -26.435 1.00 75.94 220 GLY A CA 1
ATOM 1687 C C . GLY A 1 220 ? 11.123 -13.859 -24.987 1.00 75.94 220 GLY A C 1
ATOM 1688 O O . GLY A 1 220 ? 12.163 -13.273 -24.686 1.00 75.94 220 GLY A O 1
ATOM 1689 N N . LEU A 1 221 ? 10.401 -14.500 -24.061 1.00 80.31 221 LEU A N 1
ATOM 1690 C CA . LEU A 1 221 ? 10.864 -14.664 -22.685 1.00 80.31 221 LEU A CA 1
ATOM 1691 C C . LEU A 1 221 ? 12.056 -15.642 -22.620 1.00 80.31 221 LEU A C 1
ATOM 1693 O O . LEU A 1 221 ? 11.989 -16.720 -23.213 1.00 80.31 221 LEU A O 1
ATOM 1697 N N . PRO A 1 222 ? 13.129 -15.321 -21.866 1.00 73.19 222 PRO A N 1
ATOM 1698 C CA . PRO A 1 222 ? 14.307 -16.182 -21.765 1.00 73.19 222 PRO A CA 1
ATOM 1699 C C . PRO A 1 222 ? 13.941 -17.549 -21.167 1.00 73.19 222 PRO A C 1
ATOM 1701 O O . PRO A 1 222 ? 13.354 -17.632 -20.086 1.00 73.19 222 PRO A O 1
ATOM 1704 N N . ALA A 1 223 ? 14.258 -18.623 -21.894 1.00 65.44 223 ALA A N 1
ATOM 1705 C CA . ALA A 1 223 ? 13.807 -19.987 -21.596 1.00 65.44 223 ALA A CA 1
ATOM 1706 C C . ALA A 1 223 ? 14.634 -20.703 -20.511 1.00 65.44 223 ALA A C 1
ATOM 1708 O O . ALA A 1 223 ? 14.192 -21.714 -19.964 1.00 65.44 223 ALA A O 1
ATOM 1709 N N . ASP A 1 224 ? 15.823 -20.187 -20.226 1.00 67.06 224 ASP A N 1
ATOM 1710 C CA . ASP A 1 224 ? 16.830 -20.700 -19.297 1.00 67.06 224 ASP A CA 1
ATOM 1711 C C . ASP A 1 224 ? 16.794 -20.009 -17.924 1.00 67.06 224 ASP A C 1
ATOM 1713 O O . ASP A 1 224 ? 17.510 -20.407 -17.007 1.00 67.06 224 ASP A O 1
ATOM 1717 N N . GLN A 1 225 ? 15.946 -18.992 -17.762 1.00 67.50 225 GLN A N 1
ATOM 1718 C CA . GLN A 1 225 ? 15.837 -18.240 -16.519 1.00 67.50 225 GLN A CA 1
ATOM 1719 C C . GLN A 1 225 ? 14.707 -18.763 -15.625 1.00 67.50 225 GLN A C 1
ATOM 1721 O O . GLN A 1 225 ? 13.658 -19.177 -16.130 1.00 67.50 225 GLN A O 1
ATOM 1726 N N . PRO A 1 226 ? 14.889 -18.694 -14.291 1.00 71.00 226 PRO A N 1
ATOM 1727 C CA . PRO A 1 226 ? 13.823 -19.009 -13.352 1.00 71.00 226 PRO A CA 1
ATOM 1728 C C . PRO A 1 226 ? 12.644 -18.044 -13.522 1.00 71.00 226 PRO A C 1
ATOM 1730 O O . PRO A 1 226 ? 12.785 -16.955 -14.091 1.00 71.00 226 PRO A O 1
ATOM 1733 N N . LEU A 1 227 ? 11.493 -18.441 -12.967 1.00 78.62 227 LEU A N 1
ATOM 1734 C CA . LEU A 1 227 ? 10.289 -17.613 -12.869 1.00 78.62 227 LEU A CA 1
ATOM 1735 C C . LEU A 1 227 ? 10.663 -16.186 -12.458 1.00 78.62 227 LEU A C 1
ATOM 1737 O O . LEU A 1 227 ? 11.221 -15.974 -11.380 1.00 78.62 227 LEU A O 1
ATOM 1741 N N . GLN A 1 228 ? 10.323 -15.202 -13.288 1.00 82.88 228 GLN A N 1
ATOM 1742 C CA . GLN A 1 228 ? 10.511 -13.813 -12.888 1.00 82.88 228 GLN A CA 1
ATOM 1743 C C . GLN A 1 228 ? 9.255 -13.309 -12.192 1.00 82.88 228 GLN A C 1
ATOM 1745 O O . GLN A 1 228 ? 8.182 -13.231 -12.793 1.00 82.88 228 GLN A O 1
ATOM 1750 N N . LEU A 1 229 ? 9.410 -12.969 -10.915 1.00 88.12 229 LEU A N 1
ATOM 1751 C CA . LEU A 1 229 ? 8.337 -12.478 -10.070 1.00 88.12 229 LEU A CA 1
ATOM 1752 C C . LEU A 1 229 ? 8.393 -10.950 -9.971 1.00 88.12 229 LEU A C 1
ATOM 1754 O O . LEU A 1 229 ? 9.345 -10.387 -9.427 1.00 88.12 229 LEU A O 1
ATOM 1758 N N . LEU A 1 230 ? 7.350 -10.290 -10.469 1.00 90.06 230 LEU A N 1
ATOM 1759 C CA . LEU A 1 230 ? 7.101 -8.868 -10.253 1.00 90.06 230 LEU A CA 1
ATOM 1760 C C . LEU A 1 230 ? 6.126 -8.728 -9.083 1.00 90.06 230 LEU A C 1
ATOM 1762 O O . LEU A 1 230 ? 5.043 -9.313 -9.101 1.00 90.06 230 LEU A O 1
ATOM 1766 N N . ARG A 1 231 ? 6.529 -7.980 -8.056 1.00 93.38 231 ARG A N 1
ATOM 1767 C CA . ARG A 1 231 ? 5.759 -7.804 -6.821 1.00 93.38 231 ARG A CA 1
ATOM 1768 C C . ARG A 1 231 ? 5.344 -6.355 -6.680 1.00 93.38 231 ARG A C 1
ATOM 1770 O O . ARG A 1 231 ? 6.182 -5.467 -6.848 1.00 93.38 231 ARG A O 1
ATOM 1777 N N . PHE A 1 232 ? 4.096 -6.146 -6.296 1.00 93.56 232 PHE A N 1
ATOM 1778 C CA . PHE A 1 232 ? 3.553 -4.819 -6.059 1.00 93.56 232 PHE A CA 1
ATOM 1779 C C . PHE A 1 232 ? 2.786 -4.783 -4.743 1.00 93.56 232 PHE A C 1
ATOM 1781 O O . PHE A 1 232 ? 2.129 -5.759 -4.374 1.00 93.56 232 PHE A O 1
ATOM 1788 N N . ALA A 1 233 ? 2.888 -3.651 -4.056 1.00 92.94 233 ALA A N 1
ATOM 1789 C CA . ALA A 1 233 ? 2.076 -3.309 -2.898 1.00 92.94 233 ALA A CA 1
ATOM 1790 C C . ALA A 1 233 ? 1.509 -1.906 -3.121 1.00 92.94 233 ALA A C 1
ATOM 1792 O O . ALA A 1 233 ? 2.280 -0.994 -3.406 1.00 92.94 233 ALA A O 1
ATOM 1793 N N . ASN A 1 234 ? 0.190 -1.725 -3.047 1.00 91.25 234 ASN A N 1
ATOM 1794 C CA . ASN A 1 234 ? -0.476 -0.422 -3.205 1.00 91.25 234 ASN A CA 1
ATOM 1795 C C . ASN A 1 234 ? -0.025 0.347 -4.465 1.00 91.25 234 ASN A C 1
ATOM 1797 O O . ASN A 1 234 ? 0.284 1.535 -4.409 1.00 91.25 234 ASN A O 1
ATOM 1801 N N . ARG A 1 235 ? 0.063 -0.350 -5.609 1.00 90.56 235 ARG A N 1
ATOM 1802 C CA . ARG A 1 235 ? 0.579 0.170 -6.900 1.00 90.56 235 ARG A CA 1
ATOM 1803 C C . ARG A 1 235 ? 2.036 0.653 -6.885 1.00 90.56 235 ARG A C 1
ATOM 1805 O O . ARG A 1 235 ? 2.461 1.365 -7.795 1.00 90.56 235 ARG A O 1
ATOM 1812 N N . VAL A 1 236 ? 2.820 0.218 -5.904 1.00 92.75 236 VAL A N 1
ATOM 1813 C CA . VAL A 1 236 ? 4.259 0.474 -5.813 1.00 92.75 236 VAL A CA 1
ATOM 1814 C C . VAL A 1 236 ? 5.032 -0.813 -6.112 1.00 92.75 236 VAL A C 1
ATOM 1816 O O . VAL A 1 236 ? 4.764 -1.846 -5.490 1.00 92.75 236 VAL A O 1
ATOM 1819 N N . PRO A 1 237 ? 5.991 -0.799 -7.055 1.00 93.69 237 PRO A N 1
ATOM 1820 C CA . PRO A 1 237 ? 6.836 -1.957 -7.326 1.00 93.69 237 PRO A CA 1
ATOM 1821 C C . PRO A 1 237 ? 7.841 -2.217 -6.197 1.00 93.69 237 PRO A C 1
ATOM 1823 O O . PRO A 1 237 ? 8.538 -1.316 -5.732 1.00 93.69 237 PRO A O 1
ATOM 1826 N N . LEU A 1 238 ? 7.977 -3.486 -5.808 1.00 93.50 238 LEU A N 1
ATOM 1827 C CA . LEU A 1 238 ? 8.902 -3.934 -4.766 1.00 93.50 238 LEU A CA 1
ATOM 1828 C C . LEU A 1 238 ? 10.124 -4.630 -5.384 1.00 93.50 238 LEU A C 1
ATOM 1830 O O . LEU A 1 238 ? 10.083 -5.818 -5.726 1.00 93.50 238 LEU A O 1
ATOM 1834 N N . LEU A 1 239 ? 11.245 -3.913 -5.484 1.00 90.50 239 LEU A N 1
ATOM 1835 C CA . LEU A 1 239 ? 12.477 -4.433 -6.102 1.00 90.50 239 LEU A CA 1
ATOM 1836 C C . LEU A 1 239 ? 13.413 -5.161 -5.123 1.00 90.50 239 LEU A C 1
ATOM 1838 O O . LEU A 1 239 ? 14.119 -6.094 -5.510 1.00 90.50 239 LEU A O 1
ATOM 1842 N N . PHE A 1 240 ? 13.417 -4.759 -3.852 1.00 88.56 240 PHE A N 1
ATOM 1843 C CA . PHE A 1 240 ? 14.355 -5.258 -2.841 1.00 88.56 240 PHE A CA 1
ATOM 1844 C C . PHE A 1 240 ? 13.767 -6.390 -1.990 1.00 88.56 240 PHE A C 1
ATOM 1846 O O . PHE A 1 240 ? 12.552 -6.591 -1.951 1.00 88.56 240 PHE A O 1
ATOM 1853 N N . GLN A 1 241 ? 14.652 -7.131 -1.310 1.00 85.06 241 GLN A N 1
ATOM 1854 C CA . GLN A 1 241 ? 14.314 -8.137 -0.290 1.00 85.06 241 GLN A CA 1
ATOM 1855 C C . GLN A 1 241 ? 13.257 -9.164 -0.738 1.00 85.06 241 GLN A C 1
ATOM 1857 O O . GLN A 1 241 ? 12.249 -9.395 -0.073 1.00 85.06 241 GLN A O 1
ATOM 1862 N N . GLN A 1 242 ? 13.484 -9.814 -1.882 1.00 84.12 242 GLN A N 1
ATOM 1863 C CA . GLN A 1 242 ? 12.548 -10.824 -2.387 1.00 84.12 242 GLN A CA 1
ATOM 1864 C C . GLN A 1 242 ? 12.425 -12.044 -1.462 1.00 84.12 242 GLN A C 1
ATOM 1866 O O . GLN A 1 242 ? 11.326 -12.577 -1.338 1.00 84.12 242 GLN A O 1
ATOM 1871 N N . GLY A 1 243 ? 13.509 -12.459 -0.794 1.00 83.19 243 GLY A N 1
ATOM 1872 C CA . GLY A 1 243 ? 13.544 -13.684 0.015 1.00 83.19 243 GLY A CA 1
ATOM 1873 C C . GLY A 1 243 ? 12.626 -13.677 1.243 1.00 83.19 243 GLY A C 1
ATOM 1874 O O . GLY A 1 243 ? 12.090 -14.717 1.596 1.00 83.19 243 GLY A O 1
ATOM 1875 N N . ALA A 1 244 ? 12.388 -12.513 1.853 1.00 86.06 244 ALA A N 1
ATOM 1876 C CA . ALA A 1 244 ? 11.531 -12.380 3.037 1.00 86.06 244 ALA A CA 1
ATOM 1877 C C . ALA A 1 244 ? 10.068 -12.032 2.698 1.00 86.06 244 ALA A C 1
ATOM 1879 O O . ALA A 1 244 ? 9.255 -11.791 3.586 1.00 86.06 244 ALA A O 1
ATOM 1880 N N . CYS A 1 245 ? 9.714 -11.951 1.413 1.00 90.44 245 CYS A N 1
ATOM 1881 C CA . CYS A 1 245 ? 8.389 -11.502 1.010 1.00 90.44 245 CYS A CA 1
ATOM 1882 C C . CYS A 1 245 ? 7.375 -12.648 0.990 1.00 90.44 245 CYS A C 1
ATOM 1884 O O . CYS A 1 245 ? 7.591 -13.672 0.338 1.00 90.44 245 CYS A O 1
ATOM 1886 N N . ALA A 1 246 ? 6.214 -12.420 1.610 1.00 90.94 246 ALA A N 1
ATOM 1887 C CA . ALA A 1 246 ? 5.097 -13.363 1.608 1.00 90.94 246 ALA A CA 1
ATOM 1888 C C . ALA A 1 246 ? 4.644 -13.752 0.188 1.00 90.94 246 ALA A C 1
ATOM 1890 O O . ALA A 1 246 ? 4.344 -14.917 -0.051 1.00 90.94 246 ALA A O 1
ATOM 1891 N N . ILE A 1 247 ? 4.669 -12.817 -0.773 1.00 92.00 247 ILE A N 1
ATOM 1892 C CA . ILE A 1 247 ? 4.331 -13.094 -2.181 1.00 92.00 247 ILE A CA 1
ATOM 1893 C C . ILE A 1 247 ? 5.317 -14.102 -2.784 1.00 92.00 247 ILE A C 1
ATOM 1895 O O . ILE A 1 247 ? 4.903 -15.055 -3.437 1.00 92.00 247 ILE A O 1
ATOM 1899 N N . THR A 1 248 ? 6.619 -13.915 -2.548 1.00 90.12 248 THR A N 1
ATOM 1900 C CA . THR A 1 248 ? 7.656 -14.829 -3.045 1.00 90.12 248 THR A CA 1
ATOM 1901 C C . THR A 1 248 ? 7.491 -16.219 -2.445 1.00 90.12 248 THR A C 1
ATOM 1903 O O . THR A 1 248 ? 7.532 -17.201 -3.179 1.00 90.12 248 THR A O 1
ATOM 1906 N N . SER A 1 249 ? 7.255 -16.299 -1.133 1.00 90.31 249 SER A N 1
ATOM 1907 C CA . SER A 1 249 ? 7.017 -17.568 -0.439 1.00 90.31 249 SER A CA 1
ATOM 1908 C C . SER A 1 249 ? 5.770 -18.284 -0.976 1.00 90.31 249 SER A C 1
ATOM 1910 O O . SER A 1 249 ? 5.831 -19.465 -1.312 1.00 90.31 249 SER A O 1
ATOM 1912 N N . ALA A 1 250 ? 4.667 -17.552 -1.166 1.00 90.94 250 ALA A N 1
ATOM 1913 C CA . ALA A 1 250 ? 3.423 -18.094 -1.709 1.00 90.94 250 ALA A CA 1
ATOM 1914 C C . ALA A 1 250 ? 3.566 -18.594 -3.154 1.00 90.94 250 ALA A C 1
ATOM 1916 O O . ALA A 1 250 ? 2.991 -19.612 -3.509 1.00 90.94 250 ALA A O 1
ATOM 1917 N N . VAL A 1 251 ? 4.334 -17.899 -3.996 1.00 89.00 251 VAL A N 1
ATOM 1918 C CA . VAL A 1 251 ? 4.593 -18.313 -5.385 1.00 89.00 251 VAL A CA 1
ATOM 1919 C C . VAL A 1 251 ? 5.572 -19.491 -5.450 1.00 89.00 251 VAL A C 1
ATOM 1921 O O . VAL A 1 251 ? 5.438 -20.365 -6.309 1.00 89.00 251 VAL A O 1
ATOM 1924 N N . GLY A 1 252 ? 6.555 -19.521 -4.547 1.00 85.94 252 GLY A N 1
ATOM 1925 C CA . GLY A 1 252 ? 7.556 -20.581 -4.454 1.00 85.94 252 GLY A CA 1
ATOM 1926 C C . GLY A 1 252 ? 7.011 -21.903 -3.910 1.00 85.94 252 GLY A C 1
ATOM 1927 O O . GLY A 1 252 ? 7.528 -22.954 -4.275 1.00 85.94 252 GLY A O 1
ATOM 1928 N N . SER A 1 253 ? 5.959 -21.869 -3.085 1.00 87.88 253 SER A N 1
ATOM 1929 C CA . SER A 1 253 ? 5.315 -23.073 -2.538 1.00 87.88 253 SER A CA 1
ATOM 1930 C C . SER A 1 253 ? 4.358 -23.772 -3.513 1.00 87.88 253 SER A C 1
ATOM 1932 O O . SER A 1 253 ? 3.904 -24.882 -3.236 1.00 87.88 253 SER A O 1
ATOM 1934 N N . ILE A 1 254 ? 4.053 -23.155 -4.661 1.00 87.81 254 ILE A N 1
ATOM 1935 C CA . ILE A 1 254 ? 3.180 -23.738 -5.685 1.00 87.81 254 ILE A CA 1
ATOM 1936 C C . ILE A 1 254 ? 3.931 -24.821 -6.467 1.00 87.81 254 ILE A C 1
ATOM 1938 O O . ILE A 1 254 ? 4.996 -24.585 -7.040 1.00 87.81 254 ILE A O 1
ATOM 1942 N N . ASP A 1 255 ? 3.323 -26.004 -6.570 1.00 85.94 255 ASP A N 1
ATOM 1943 C CA . ASP A 1 255 ? 3.792 -27.079 -7.445 1.00 85.94 255 ASP A CA 1
ATOM 1944 C C . ASP A 1 255 ? 3.405 -26.800 -8.908 1.00 85.94 255 ASP A C 1
ATOM 1946 O O . ASP A 1 255 ? 2.357 -27.218 -9.406 1.00 85.94 255 ASP A O 1
ATOM 1950 N N . TRP A 1 256 ? 4.271 -26.064 -9.605 1.00 82.88 256 TRP A N 1
ATOM 1951 C CA . TRP A 1 256 ? 4.079 -25.652 -10.999 1.00 82.88 256 TRP A CA 1
ATOM 1952 C C . TRP A 1 256 ? 4.012 -26.817 -12.000 1.00 82.88 256 TRP A C 1
ATOM 1954 O O . TRP A 1 256 ? 3.451 -26.648 -13.086 1.00 82.88 256 TRP A O 1
ATOM 1964 N N . ARG A 1 257 ? 4.505 -28.011 -11.637 1.00 80.69 257 ARG A N 1
ATOM 1965 C CA . ARG A 1 257 ? 4.449 -29.197 -12.511 1.00 80.69 257 ARG A CA 1
ATOM 1966 C C . ARG A 1 257 ? 3.013 -29.637 -12.770 1.00 80.69 257 ARG A C 1
ATOM 1968 O O . ARG A 1 257 ? 2.687 -30.031 -13.886 1.00 80.69 257 ARG A O 1
ATOM 1975 N N . ARG A 1 258 ? 2.133 -29.481 -11.775 1.00 85.88 258 ARG A N 1
ATOM 1976 C CA . ARG A 1 258 ? 0.690 -29.759 -11.909 1.00 85.88 258 ARG A CA 1
ATOM 1977 C C . ARG A 1 258 ? 0.001 -28.867 -12.939 1.00 85.88 258 ARG A C 1
ATOM 1979 O O . ARG A 1 258 ? -1.052 -29.229 -13.444 1.00 85.88 258 ARG A O 1
ATOM 1986 N N . TYR A 1 259 ? 0.605 -27.725 -13.258 1.00 82.94 259 TYR A N 1
ATOM 1987 C CA . TYR A 1 259 ? 0.099 -26.756 -14.227 1.00 82.94 259 TYR A CA 1
ATOM 1988 C C . TYR A 1 259 ? 0.829 -26.835 -15.579 1.00 82.94 259 TYR A C 1
ATOM 1990 O O . TYR A 1 259 ? 0.745 -25.904 -16.375 1.00 82.94 259 TYR A O 1
ATOM 1998 N N . GLY A 1 260 ? 1.564 -27.923 -15.848 1.00 78.19 260 GLY A N 1
ATOM 1999 C CA . GLY A 1 260 ? 2.246 -28.140 -17.129 1.00 78.19 260 GLY A CA 1
ATOM 2000 C C . GLY A 1 260 ? 3.539 -27.337 -17.317 1.00 78.19 260 GLY A C 1
ATOM 2001 O O . GLY A 1 260 ? 4.063 -27.274 -18.427 1.00 78.19 260 GLY A O 1
ATOM 2002 N N . LEU A 1 261 ? 4.075 -26.732 -16.251 1.00 75.88 261 LEU A N 1
ATOM 2003 C CA . LEU A 1 261 ? 5.364 -26.039 -16.271 1.00 75.88 261 LEU A CA 1
ATOM 2004 C C . LEU A 1 261 ? 6.450 -26.953 -15.690 1.00 75.88 261 LEU A C 1
ATOM 2006 O O . LEU A 1 261 ? 6.635 -27.030 -14.473 1.00 75.88 261 LEU A O 1
ATOM 2010 N N . ASP A 1 262 ? 7.158 -27.669 -16.567 1.00 62.94 262 ASP A N 1
ATOM 2011 C CA . ASP A 1 262 ? 8.173 -28.645 -16.162 1.00 62.94 262 ASP A CA 1
ATOM 2012 C C . ASP A 1 262 ? 9.504 -27.987 -15.737 1.00 62.94 262 ASP A C 1
ATOM 2014 O O . ASP A 1 262 ? 10.014 -27.059 -16.373 1.00 62.94 262 ASP A O 1
ATOM 2018 N N . GLN A 1 263 ? 10.079 -28.487 -14.640 1.00 59.59 263 GLN A N 1
ATOM 2019 C CA . GLN A 1 263 ? 11.288 -27.976 -13.985 1.00 59.59 263 GLN A CA 1
ATOM 2020 C C . GLN A 1 263 ? 12.340 -29.088 -13.914 1.00 59.59 263 GLN A C 1
ATOM 2022 O O . GLN A 1 263 ? 12.223 -30.004 -13.091 1.00 59.59 263 GLN A O 1
ATOM 2027 N N . LYS A 1 264 ? 13.396 -29.003 -14.736 1.00 43.75 264 LYS A N 1
ATOM 2028 C CA . LYS A 1 264 ? 14.601 -29.831 -14.558 1.00 43.75 264 LYS A CA 1
ATOM 2029 C C . LYS A 1 264 ? 15.524 -29.168 -13.531 1.00 43.75 264 LYS A C 1
ATOM 2031 O O . LYS A 1 264 ? 16.077 -28.113 -13.824 1.00 43.75 264 LYS A O 1
ATOM 2036 N N . GLY A 1 265 ? 15.708 -29.825 -12.383 1.00 42.53 265 GLY A N 1
ATOM 2037 C CA . GLY A 1 265 ? 16.507 -29.342 -11.247 1.00 42.53 265 GLY A CA 1
ATOM 2038 C C . GLY A 1 265 ? 15.650 -28.572 -10.239 1.00 42.53 265 GLY A C 1
ATOM 2039 O O . GLY A 1 265 ? 14.797 -27.791 -10.637 1.00 42.53 265 GLY A O 1
ATOM 2040 N N . GLY A 1 266 ? 15.809 -28.861 -8.946 1.00 39.59 266 GLY A N 1
ATOM 2041 C CA . GLY A 1 266 ? 14.944 -28.365 -7.870 1.00 39.59 266 GLY A CA 1
ATOM 2042 C C . GLY A 1 266 ? 14.689 -26.851 -7.881 1.00 39.59 266 GLY A C 1
ATOM 2043 O O . GLY A 1 266 ? 15.574 -26.057 -8.182 1.00 39.59 266 GLY A O 1
ATOM 2044 N N . THR A 1 267 ? 13.453 -26.490 -7.513 1.00 46.28 267 THR A N 1
ATOM 2045 C CA . THR A 1 267 ? 12.953 -25.132 -7.218 1.00 46.28 267 THR A CA 1
ATOM 2046 C C . THR A 1 267 ? 13.257 -24.057 -8.275 1.00 46.28 267 THR A C 1
ATOM 2048 O O . THR A 1 267 ? 14.122 -23.208 -8.077 1.00 46.28 267 THR A O 1
ATOM 2051 N N . GLY A 1 268 ? 12.484 -24.018 -9.369 1.00 39.81 268 GLY A N 1
ATOM 2052 C CA . GLY A 1 268 ? 12.426 -22.855 -10.270 1.00 39.81 268 GLY A CA 1
ATOM 2053 C C . GLY A 1 268 ? 11.875 -23.153 -11.672 1.00 39.81 268 GLY A C 1
ATOM 2054 O O . GLY A 1 268 ? 12.332 -24.076 -12.338 1.00 39.81 268 GLY A O 1
ATOM 2055 N N . SER A 1 269 ? 10.882 -22.372 -12.135 1.00 46.25 269 SER A N 1
ATOM 2056 C CA . SER A 1 269 ? 10.134 -22.620 -13.388 1.00 46.25 269 SER A CA 1
ATOM 2057 C C . SER A 1 269 ? 10.974 -22.511 -14.663 1.00 46.25 269 SER A C 1
ATOM 2059 O O . SER A 1 269 ? 11.760 -21.571 -14.778 1.00 46.25 269 SER A O 1
ATOM 2061 N N . ARG A 1 270 ? 10.654 -23.322 -15.682 1.00 39.75 270 ARG A N 1
ATOM 2062 C CA . ARG A 1 270 ? 10.918 -22.993 -17.091 1.00 39.75 270 ARG A CA 1
ATOM 2063 C C . ARG A 1 270 ? 9.712 -22.253 -17.670 1.00 39.75 270 ARG A C 1
ATOM 2065 O O . ARG A 1 270 ? 8.608 -22.789 -17.678 1.00 39.75 270 ARG A O 1
ATOM 2072 N N . ARG A 1 271 ? 9.973 -21.040 -18.174 1.00 52.94 271 ARG A N 1
ATOM 2073 C CA . ARG A 1 271 ? 9.041 -20.121 -18.855 1.00 52.94 271 ARG A CA 1
ATOM 2074 C C . ARG A 1 271 ? 7.863 -19.670 -17.983 1.00 52.94 271 ARG A C 1
ATOM 2076 O O . ARG A 1 271 ? 6.812 -20.280 -18.017 1.00 52.94 271 ARG A O 1
ATOM 2083 N N . ALA A 1 272 ? 8.000 -18.564 -17.259 1.00 48.06 272 ALA A N 1
ATOM 2084 C CA . ALA A 1 272 ? 6.866 -17.715 -16.874 1.00 48.06 272 ALA A CA 1
ATOM 2085 C C . ALA A 1 272 ? 7.375 -16.398 -16.269 1.00 48.06 272 ALA A C 1
ATOM 2087 O O . ALA A 1 272 ? 8.422 -16.348 -15.615 1.00 48.06 272 ALA A O 1
ATOM 2088 N N . ARG A 1 273 ? 6.616 -15.320 -16.467 1.00 50.22 273 ARG A N 1
ATOM 2089 C CA . ARG A 1 273 ? 6.655 -14.158 -15.577 1.00 50.22 273 ARG A CA 1
ATOM 2090 C C . ARG A 1 273 ? 5.336 -14.092 -14.826 1.00 50.22 273 ARG A C 1
ATOM 2092 O O . ARG A 1 273 ? 4.271 -14.074 -15.443 1.00 50.22 273 ARG A O 1
ATOM 2099 N N . ALA A 1 274 ? 5.414 -14.040 -13.504 1.00 53.03 274 ALA A N 1
ATOM 2100 C CA . ALA A 1 274 ? 4.258 -13.823 -12.649 1.00 53.03 274 ALA A CA 1
ATOM 2101 C C . ALA A 1 274 ? 4.305 -12.387 -12.123 1.00 53.03 274 ALA A C 1
ATOM 2103 O O . ALA A 1 274 ? 5.314 -11.943 -11.578 1.00 53.03 274 ALA A O 1
ATOM 2104 N N . CYS A 1 275 ? 3.217 -11.655 -12.308 1.00 45.19 275 CYS A N 1
ATOM 2105 C CA . CYS A 1 275 ? 2.984 -10.336 -11.748 1.00 45.19 275 CYS A CA 1
ATOM 2106 C C . CYS A 1 275 ? 1.937 -10.491 -10.644 1.00 45.19 275 CYS A C 1
ATOM 2108 O O . CYS A 1 275 ? 0.813 -10.902 -10.916 1.00 45.19 275 CYS A O 1
ATOM 2110 N N . CYS A 1 276 ? 2.298 -10.211 -9.397 1.00 49.94 276 CYS A N 1
ATOM 2111 C CA . CYS A 1 276 ? 1.371 -10.276 -8.273 1.00 49.94 276 CYS A CA 1
ATOM 2112 C C . CYS A 1 276 ? 1.326 -8.911 -7.591 1.00 49.94 276 CYS A C 1
ATOM 2114 O O . CYS A 1 276 ? 2.357 -8.392 -7.152 1.00 49.94 276 CYS A O 1
ATOM 2116 N N . SER A 1 277 ? 0.132 -8.332 -7.538 1.00 42.12 277 SER A N 1
ATOM 2117 C CA . SER A 1 277 ? -0.153 -7.062 -6.890 1.00 42.12 277 SER A CA 1
ATOM 2118 C C . SER A 1 277 ? -1.046 -7.303 -5.683 1.00 42.12 277 SER A C 1
ATOM 2120 O O . SER A 1 277 ? -2.136 -7.855 -5.808 1.00 42.12 277 SER A O 1
ATOM 2122 N N . CYS A 1 278 ? -0.588 -6.886 -4.508 1.00 45.66 278 CYS A N 1
ATOM 2123 C CA . CYS A 1 278 ? -1.433 -6.767 -3.327 1.00 45.66 278 CYS A CA 1
ATOM 2124 C C . CYS A 1 278 ? -1.825 -5.294 -3.184 1.00 45.66 278 CYS A C 1
ATOM 2126 O O . CYS A 1 278 ? -0.957 -4.423 -3.267 1.00 45.66 278 CYS A O 1
ATOM 2128 N N . THR A 1 279 ? -3.114 -5.015 -3.021 1.00 41.19 279 THR A N 1
ATOM 2129 C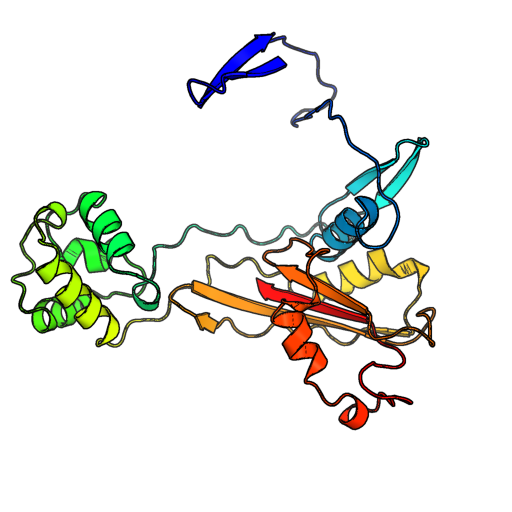 CA . THR A 1 279 ? -3.638 -3.654 -2.814 1.00 41.19 279 THR A CA 1
ATOM 2130 C C . THR A 1 279 ? -4.481 -3.612 -1.555 1.0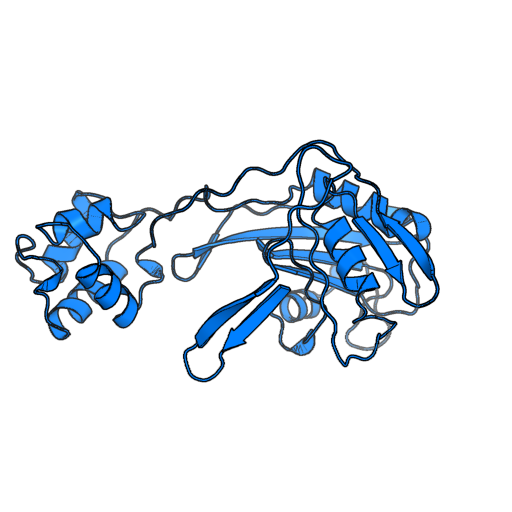0 41.19 279 THR A C 1
ATOM 2132 O O . THR A 1 279 ? -5.049 -4.669 -1.202 1.00 41.19 279 THR A O 1
#

Secondary structure (DSSP, 8-state):
-EEEETTTTEEEE--------SSSS--------------STTSHHHHHHHHHHH-TT--EEEE-TTS-EEEE--S--PPPPPPPP-PPPGGG--HHHHHHHHHH---SSHHHHHHHTSTT--HHHHHHHHHHTT--S-S-GGG--HHHHHHHHHHHHHS--PPPPSTT-----HHHHHHHHHHHSGGG--SEEPPPEEPPPEEETTEEE-EEEEEEESTTS-TTS--EEEEEETTEE--S--TT-HHHHHHHTS-GGGGT---SSSS--SS-EEEEEE-